Protein AF-A0A951CVG8-F1 (afdb_monomer_lite)

Structure (mmCIF, N/CA/C/O backbone):
data_AF-A0A951CVG8-F1
#
_entry.id   AF-A0A951CVG8-F1
#
loop_
_atom_site.group_PDB
_atom_site.id
_atom_site.type_symbol
_atom_site.label_atom_id
_atom_site.label_alt_id
_atom_site.label_comp_id
_atom_site.label_asym_id
_atom_site.label_entity_id
_atom_site.label_seq_id
_atom_site.pdbx_PDB_ins_code
_atom_site.Cartn_x
_atom_site.Cartn_y
_atom_site.Cartn_z
_atom_site.occupancy
_atom_site.B_iso_or_equiv
_atom_site.auth_seq_id
_atom_site.auth_comp_id
_atom_site.auth_asym_id
_atom_site.auth_atom_id
_atom_site.pdbx_PDB_model_num
ATOM 1 N N . MET A 1 1 ? -10.895 -10.998 17.342 1.00 84.56 1 MET A N 1
ATOM 2 C CA . MET A 1 1 ? -10.657 -9.851 16.439 1.00 84.56 1 MET A CA 1
ATOM 3 C C . MET A 1 1 ? -9.473 -9.083 16.993 1.00 84.56 1 MET A C 1
ATOM 5 O O . MET A 1 1 ? -9.394 -8.955 18.209 1.00 84.56 1 MET A O 1
ATOM 9 N N . ASN A 1 2 ? -8.534 -8.667 16.149 1.00 94.06 2 ASN A N 1
ATOM 10 C CA . ASN A 1 2 ? -7.343 -7.941 16.586 1.00 94.06 2 ASN A CA 1
ATOM 11 C C . ASN A 1 2 ? -7.594 -6.436 16.470 1.00 94.06 2 ASN A C 1
ATOM 13 O O . ASN A 1 2 ? -8.405 -6.006 15.649 1.00 94.06 2 ASN A O 1
ATOM 17 N N . HIS A 1 3 ? -6.889 -5.643 17.270 1.00 95.75 3 HIS A N 1
ATOM 18 C CA . HIS A 1 3 ? -6.948 -4.191 17.190 1.00 95.75 3 HIS A CA 1
ATOM 19 C C . HIS A 1 3 ? -5.560 -3.568 17.368 1.00 95.75 3 HIS A C 1
ATOM 21 O O . HIS A 1 3 ? -4.648 -4.177 17.926 1.00 95.75 3 HIS A O 1
ATOM 27 N N . TRP A 1 4 ? -5.417 -2.350 16.866 1.00 95.62 4 TRP A N 1
ATOM 28 C CA . TRP A 1 4 ? -4.279 -1.460 17.038 1.00 95.62 4 TRP A CA 1
ATOM 29 C C . TRP A 1 4 ? -4.853 -0.116 17.488 1.00 95.62 4 TRP A C 1
ATOM 31 O O . TRP A 1 4 ? -5.767 0.411 16.855 1.00 95.62 4 TRP A O 1
ATOM 41 N N . SER A 1 5 ? -4.405 0.370 18.643 1.00 95.69 5 SER A N 1
ATOM 42 C CA . SER A 1 5 ? -4.973 1.554 19.300 1.00 95.69 5 SER A CA 1
ATOM 43 C C . SER A 1 5 ? -3.955 2.181 20.268 1.00 95.69 5 SER A C 1
ATOM 45 O O . SER A 1 5 ? -4.216 2.236 21.472 1.00 95.69 5 SER A O 1
ATOM 47 N N . PRO A 1 6 ? -2.757 2.579 19.797 1.00 93.88 6 PRO A N 1
ATOM 48 C CA . PRO A 1 6 ? -1.768 3.211 20.664 1.00 93.88 6 PRO A CA 1
ATOM 49 C C . PRO A 1 6 ? -2.293 4.565 21.181 1.00 93.88 6 PRO A C 1
ATOM 51 O O . PRO A 1 6 ? -2.994 5.252 20.435 1.00 93.88 6 PRO A O 1
ATOM 54 N N . PRO A 1 7 ? -1.952 4.987 22.418 1.00 91.19 7 PRO A N 1
ATOM 55 C CA . PRO A 1 7 ? -2.589 6.134 23.082 1.00 91.19 7 PRO A CA 1
ATOM 56 C C . PRO A 1 7 ? -2.516 7.475 22.339 1.00 91.19 7 PRO A C 1
ATOM 58 O O . PRO A 1 7 ? -3.305 8.370 22.615 1.00 91.19 7 PRO A O 1
ATOM 61 N N . GLN A 1 8 ? -1.552 7.634 21.431 1.00 91.44 8 GLN A N 1
ATOM 62 C CA . GLN A 1 8 ? -1.320 8.857 20.659 1.00 91.44 8 GLN A CA 1
ATOM 63 C C . GLN A 1 8 ? -2.113 8.916 19.343 1.00 91.44 8 GLN A C 1
ATOM 65 O O . GLN A 1 8 ? -2.077 9.943 18.666 1.00 91.44 8 GLN A O 1
ATOM 70 N N . SER A 1 9 ? -2.779 7.826 18.943 1.00 91.56 9 SER A N 1
ATOM 71 C CA . SER A 1 9 ? -3.466 7.754 17.653 1.00 91.56 9 SER A CA 1
ATOM 72 C C . SER A 1 9 ? -4.928 8.217 17.749 1.00 91.56 9 SER A C 1
ATOM 74 O O . SER A 1 9 ? -5.650 7.738 18.624 1.00 91.56 9 SER A O 1
ATOM 76 N N . PRO A 1 10 ? -5.405 9.083 16.832 1.00 91.75 10 PRO A N 1
ATOM 77 C CA . PRO A 1 10 ? -6.800 9.523 16.771 1.00 91.75 10 PRO A CA 1
ATOM 78 C C . PRO A 1 10 ? -7.760 8.424 16.296 1.00 91.75 10 PRO A C 1
ATOM 80 O O . PRO A 1 10 ? -8.968 8.553 16.491 1.00 91.75 10 PRO A O 1
ATOM 83 N N . LEU A 1 11 ? -7.247 7.356 15.671 1.00 93.31 11 LEU A N 1
ATOM 84 C CA . LEU A 1 11 ? -8.049 6.276 15.102 1.00 93.31 11 LEU A CA 1
ATOM 85 C C . LEU A 1 11 ? -7.680 4.921 15.706 1.00 93.31 11 LEU A C 1
ATOM 87 O O . LEU A 1 11 ? -6.521 4.503 15.712 1.00 93.31 11 LEU A O 1
ATOM 91 N N . ARG A 1 12 ? -8.706 4.176 16.116 1.00 95.56 12 ARG A N 1
ATOM 92 C CA . ARG A 1 12 ? -8.604 2.747 16.411 1.00 95.56 12 ARG A CA 1
ATOM 93 C C . ARG A 1 12 ? -8.679 1.967 15.104 1.00 95.56 12 ARG A C 1
ATOM 95 O O . ARG A 1 12 ? -9.568 2.201 14.292 1.00 95.56 12 ARG A O 1
ATOM 102 N N . ILE A 1 13 ? -7.799 0.993 14.907 1.00 96.88 13 ILE A N 1
ATOM 103 C CA . ILE A 1 13 ? -7.837 0.109 13.737 1.00 96.88 13 ILE A CA 1
ATOM 104 C C . ILE A 1 13 ? -8.179 -1.302 14.202 1.00 96.88 13 ILE A C 1
ATOM 106 O O . ILE A 1 13 ? -7.507 -1.851 15.072 1.00 96.88 13 ILE A O 1
ATOM 110 N N . GLU A 1 14 ? -9.208 -1.910 13.619 1.00 97.31 14 GLU A N 1
ATOM 111 C CA . GLU A 1 14 ? -9.605 -3.296 13.884 1.00 97.31 14 GLU A CA 1
ATOM 112 C C . GLU A 1 14 ? -9.402 -4.154 12.636 1.00 97.31 14 GLU A C 1
ATOM 114 O O . GLU A 1 14 ? -9.650 -3.702 11.519 1.00 97.31 14 GLU A O 1
ATOM 119 N N . TYR A 1 15 ? -8.960 -5.399 12.814 1.00 96.38 15 TYR A N 1
ATOM 120 C CA . TYR A 1 15 ? -8.736 -6.332 11.709 1.00 96.38 15 TYR A CA 1
ATOM 121 C C . TYR A 1 15 ? -8.919 -7.792 12.139 1.00 96.38 15 TYR A C 1
ATOM 123 O O . TYR A 1 15 ? -8.775 -8.173 13.309 1.00 96.38 15 TYR A O 1
ATOM 131 N N . THR A 1 16 ? -9.254 -8.644 11.176 1.00 93.44 16 THR A N 1
ATOM 132 C CA . THR A 1 16 ? -9.434 -10.082 11.395 1.00 93.44 16 THR A CA 1
ATOM 133 C C . THR A 1 16 ? -8.090 -10.819 11.478 1.00 93.44 16 THR A C 1
ATOM 135 O O . THR A 1 16 ? -7.039 -10.301 11.105 1.00 93.44 16 THR A O 1
ATOM 138 N N . GLY A 1 17 ? -8.085 -12.051 12.000 1.00 88.75 17 GLY A N 1
ATOM 139 C CA . GLY A 1 17 ? -6.847 -12.841 12.122 1.00 88.75 17 GLY A CA 1
ATOM 140 C C . GLY A 1 17 ? -6.257 -13.264 10.770 1.00 88.75 17 GLY A C 1
ATOM 141 O O . GLY A 1 17 ? -5.053 -13.477 10.644 1.00 88.75 17 GLY A O 1
ATOM 142 N N . ASP A 1 18 ? -7.103 -13.361 9.749 1.00 91.75 18 ASP A N 1
ATOM 143 C CA . ASP A 1 18 ? -6.760 -13.704 8.375 1.00 91.75 18 ASP A CA 1
ATOM 144 C C . ASP A 1 18 ? -6.437 -12.491 7.487 1.00 91.75 18 ASP A C 1
ATOM 146 O O . ASP A 1 18 ? -5.887 -12.705 6.410 1.00 91.75 18 ASP A O 1
ATOM 150 N N . PHE A 1 19 ? -6.661 -11.254 7.958 1.00 93.62 19 PHE A N 1
ATOM 151 C CA . PHE A 1 19 ? -6.297 -9.995 7.283 1.00 93.62 19 PHE A CA 1
ATOM 152 C C . PHE A 1 19 ? -4.875 -9.998 6.705 1.00 93.62 19 PHE A C 1
ATOM 154 O O . PHE A 1 19 ? -4.625 -9.474 5.623 1.00 93.62 19 PHE A O 1
ATOM 161 N N . TRP A 1 20 ? -3.923 -10.624 7.403 1.00 94.44 20 TRP A N 1
ATOM 162 C CA . TRP A 1 20 ? -2.534 -10.676 6.952 1.00 94.44 20 TRP A CA 1
ATOM 163 C C . TRP A 1 20 ? -2.316 -11.554 5.712 1.00 94.44 20 TRP A C 1
ATOM 165 O O . TRP A 1 20 ? -1.331 -11.353 5.007 1.00 94.44 20 TRP A O 1
ATOM 175 N N . LYS A 1 21 ? -3.204 -12.517 5.418 1.00 91.94 21 LYS A N 1
ATOM 176 C CA . LYS A 1 21 ? -3.020 -13.512 4.341 1.00 91.94 21 LYS A CA 1
ATOM 177 C C . LYS A 1 21 ? -3.020 -12.902 2.936 1.00 91.94 21 LYS A C 1
ATOM 179 O O . LYS A 1 21 ? -2.419 -13.495 2.041 1.00 91.94 21 LYS A O 1
ATOM 184 N N . GLN A 1 22 ? -3.650 -11.740 2.747 1.00 91.50 22 GLN A N 1
ATOM 185 C CA . GLN A 1 22 ? -3.680 -11.046 1.454 1.00 91.50 22 GLN A CA 1
ATOM 186 C C . GLN A 1 22 ? -2.323 -10.421 1.072 1.00 91.50 22 GLN A C 1
ATOM 188 O O . GLN A 1 22 ? -2.052 -10.207 -0.107 1.00 91.50 22 GLN A O 1
ATOM 193 N N . PHE A 1 23 ? -1.423 -10.191 2.037 1.00 92.44 23 PHE A N 1
ATOM 194 C CA . PHE A 1 23 ? -0.126 -9.545 1.804 1.00 92.44 23 PHE A CA 1
ATOM 195 C C . PHE A 1 23 ? 0.969 -10.543 1.408 1.00 92.44 23 PHE A C 1
ATOM 197 O O . PHE A 1 23 ? 1.954 -10.757 2.122 1.00 92.44 23 PHE A O 1
ATOM 204 N N . GLN A 1 24 ? 0.805 -11.165 0.242 1.00 87.81 24 GLN A N 1
ATOM 205 C CA . GLN A 1 24 ? 1.848 -12.000 -0.351 1.00 87.81 24 GLN A CA 1
ATOM 206 C C . GLN A 1 24 ? 2.945 -11.122 -0.968 1.00 87.81 24 GLN A C 1
ATOM 208 O O . GLN A 1 24 ? 2.664 -10.184 -1.710 1.00 87.81 24 GLN A O 1
ATOM 213 N N . ARG A 1 25 ? 4.211 -11.420 -0.655 1.00 84.19 25 ARG A N 1
ATOM 214 C CA . ARG A 1 25 ? 5.362 -10.704 -1.223 1.00 84.19 25 ARG A CA 1
ATOM 215 C C . ARG A 1 25 ? 5.853 -11.386 -2.488 1.00 84.19 25 ARG A C 1
ATOM 217 O O . ARG A 1 25 ? 6.232 -12.556 -2.436 1.00 84.19 25 ARG A O 1
ATOM 224 N N . ASP A 1 26 ? 5.952 -10.616 -3.562 1.00 83.44 26 ASP A N 1
ATOM 225 C CA . ASP A 1 26 ? 6.776 -10.960 -4.714 1.00 83.44 26 ASP A CA 1
ATOM 226 C C . ASP A 1 26 ? 8.260 -10.722 -4.354 1.00 83.44 26 ASP A C 1
ATOM 228 O O . ASP A 1 26 ? 8.634 -9.584 -4.067 1.00 83.44 26 ASP A O 1
ATOM 232 N N . PRO A 1 27 ? 9.125 -11.756 -4.321 1.00 78.56 27 PRO A N 1
ATOM 233 C CA . PRO A 1 27 ? 10.545 -11.582 -4.025 1.00 78.56 27 PRO A CA 1
ATOM 234 C C . PRO A 1 27 ? 11.322 -10.842 -5.127 1.00 78.56 27 PRO A C 1
ATOM 236 O O . PRO A 1 27 ? 12.463 -10.460 -4.876 1.00 78.56 27 PRO A O 1
ATOM 239 N N . ALA A 1 28 ? 10.746 -10.649 -6.320 1.00 79.75 28 ALA A N 1
ATOM 240 C CA . ALA A 1 28 ? 11.355 -9.875 -7.401 1.00 79.75 28 ALA A CA 1
ATOM 241 C C . ALA A 1 28 ? 11.140 -8.355 -7.259 1.00 79.75 28 ALA A C 1
ATOM 243 O O . ALA A 1 28 ? 11.823 -7.585 -7.934 1.00 79.75 28 ALA A O 1
ATOM 244 N N . ARG A 1 29 ? 10.218 -7.911 -6.390 1.00 79.25 29 ARG A N 1
ATOM 245 C CA . ARG A 1 29 ? 9.897 -6.492 -6.170 1.00 79.25 29 ARG A CA 1
ATOM 246 C C . ARG A 1 29 ? 10.514 -5.984 -4.864 1.00 79.25 29 ARG A C 1
ATOM 248 O O . ARG A 1 29 ? 10.444 -6.647 -3.829 1.00 79.25 29 ARG A O 1
ATOM 255 N N . ILE A 1 30 ? 11.117 -4.794 -4.905 1.00 84.75 30 ILE A N 1
ATOM 256 C CA . ILE A 1 30 ? 11.720 -4.149 -3.721 1.00 84.75 30 ILE A CA 1
ATOM 257 C C . ILE A 1 30 ? 10.618 -3.680 -2.762 1.00 84.75 30 ILE A C 1
ATOM 259 O O . ILE A 1 30 ? 10.639 -4.014 -1.569 1.00 84.75 30 ILE A O 1
ATOM 263 N N . GLU A 1 31 ? 9.646 -2.962 -3.326 1.00 90.62 31 GLU A N 1
ATOM 264 C CA . GLU A 1 31 ? 8.408 -2.522 -2.693 1.00 90.62 31 GLU A CA 1
ATOM 265 C C . GLU A 1 31 ? 7.206 -2.860 -3.597 1.00 90.62 31 GLU A C 1
ATOM 267 O O . GLU A 1 31 ? 7.332 -3.018 -4.812 1.00 90.62 31 GLU A O 1
ATOM 272 N N . THR A 1 32 ? 6.020 -3.023 -3.018 1.00 92.12 32 THR A N 1
ATOM 273 C CA . THR A 1 32 ? 4.745 -3.139 -3.743 1.00 92.12 32 THR A CA 1
ATOM 274 C C . THR A 1 32 ? 3.649 -2.476 -2.929 1.00 92.12 32 THR A C 1
ATOM 276 O O . THR A 1 32 ? 3.564 -2.723 -1.729 1.00 92.12 32 THR A O 1
ATOM 279 N N . PHE A 1 33 ? 2.791 -1.680 -3.563 1.00 94.94 33 PHE A N 1
ATOM 280 C CA . PHE A 1 33 ? 1.668 -1.026 -2.894 1.00 94.94 33 PHE A CA 1
ATOM 281 C C . PHE A 1 33 ? 0.316 -1.449 -3.473 1.00 94.94 33 PHE A C 1
ATOM 283 O O . PHE A 1 33 ? 0.235 -1.983 -4.581 1.00 94.94 33 PHE A O 1
ATOM 290 N N . GLY A 1 34 ? -0.749 -1.209 -2.713 1.00 94.31 34 GLY A N 1
ATOM 291 C CA . GLY A 1 34 ? -2.126 -1.473 -3.124 1.00 94.31 34 GLY A CA 1
ATOM 292 C C . GLY A 1 34 ? -3.136 -0.893 -2.139 1.00 94.31 34 GLY A C 1
ATOM 293 O O . GLY A 1 34 ? -2.759 -0.349 -1.104 1.00 94.31 34 GLY A O 1
ATOM 294 N N . LEU A 1 35 ? -4.424 -0.987 -2.463 1.00 95.38 35 LEU A N 1
ATOM 295 C CA . LEU A 1 35 ? -5.495 -0.419 -1.641 1.00 95.38 35 LEU A CA 1
ATOM 296 C C . LEU A 1 35 ? -5.866 -1.333 -0.465 1.00 95.38 35 LEU A C 1
ATOM 298 O O . LEU A 1 35 ? -5.901 -2.558 -0.598 1.00 95.38 35 LEU A O 1
ATOM 302 N N . LEU A 1 36 ? -6.183 -0.716 0.672 1.00 96.25 36 LEU A N 1
ATOM 303 C CA . LEU A 1 36 ? -6.850 -1.343 1.810 1.00 96.25 36 LEU A CA 1
ATOM 304 C C . LEU A 1 36 ? -8.352 -1.087 1.724 1.00 96.25 36 LEU A C 1
ATOM 306 O O . LEU A 1 36 ? -8.780 0.037 1.457 1.00 96.25 36 LEU A O 1
ATOM 310 N N . TYR A 1 37 ? -9.133 -2.117 2.027 1.00 95.69 37 TYR A N 1
ATOM 311 C CA . TYR A 1 37 ? -10.589 -2.080 2.001 1.00 95.69 37 TYR A CA 1
ATOM 312 C C . TYR A 1 37 ? -11.141 -2.228 3.420 1.00 95.69 37 TYR A C 1
ATOM 314 O O . TYR A 1 37 ? -10.517 -2.848 4.291 1.00 95.69 37 TYR A O 1
ATOM 322 N N . GLY A 1 38 ? -12.284 -1.600 3.674 1.00 95.62 38 GLY A N 1
ATOM 323 C CA . GLY A 1 38 ? -12.898 -1.626 4.991 1.00 95.62 38 GLY A CA 1
ATOM 324 C C . GLY A 1 38 ? -14.076 -0.676 5.134 1.00 95.62 38 GLY A C 1
ATOM 325 O O . GLY A 1 38 ? -14.724 -0.298 4.155 1.00 95.62 38 GLY A O 1
ATOM 326 N N . ARG A 1 39 ? -14.352 -0.311 6.387 1.00 95.19 39 ARG A N 1
ATOM 327 C CA . ARG A 1 39 ? -15.383 0.654 6.793 1.00 95.19 39 ARG A CA 1
ATOM 328 C C . ARG A 1 39 ? -14.836 1.534 7.919 1.00 95.19 39 ARG A C 1
ATOM 330 O O . ARG A 1 39 ? -14.099 1.035 8.770 1.00 95.19 39 ARG A O 1
ATOM 337 N N . ALA A 1 40 ? -15.198 2.813 7.932 1.00 93.62 40 ALA A N 1
ATOM 338 C CA . ALA A 1 40 ? -14.863 3.746 9.007 1.00 93.62 40 ALA A CA 1
ATOM 339 C C . ALA A 1 40 ? -16.140 4.175 9.741 1.00 93.62 40 ALA A C 1
ATOM 341 O O . ALA A 1 40 ? -17.126 4.541 9.108 1.00 93.62 40 ALA A O 1
ATOM 342 N N . GLU A 1 41 ? -16.121 4.101 11.068 1.00 94.06 41 GLU A N 1
ATOM 343 C CA . GLU A 1 41 ? -17.258 4.387 11.944 1.00 94.06 41 GLU A CA 1
ATOM 344 C C . GLU A 1 41 ? -16.719 4.857 13.303 1.00 94.06 41 GLU A C 1
ATOM 346 O O . GLU A 1 41 ? -15.895 4.163 13.891 1.00 94.06 41 GLU A O 1
ATOM 351 N N . ASN A 1 42 ? -17.170 6.008 13.819 1.00 90.06 42 ASN A N 1
ATOM 352 C CA . ASN A 1 42 ? -16.896 6.469 15.193 1.00 90.06 42 ASN A CA 1
ATOM 353 C C . ASN A 1 42 ? -15.418 6.307 15.626 1.00 90.06 42 ASN A C 1
ATOM 355 O O . ASN A 1 42 ? -15.092 5.559 16.551 1.00 90.06 42 ASN A O 1
ATOM 359 N N . ASN A 1 43 ? -14.513 6.969 14.897 1.00 93.00 43 ASN A N 1
ATOM 360 C CA . ASN A 1 43 ? -13.050 6.934 15.078 1.00 93.00 43 ASN A CA 1
ATOM 361 C C . ASN A 1 43 ? -12.416 5.529 14.989 1.00 93.00 43 ASN A C 1
ATOM 363 O O . ASN A 1 43 ? -11.265 5.331 15.377 1.00 93.00 43 ASN A O 1
ATOM 367 N N . THR A 1 44 ? -13.148 4.548 14.458 1.00 95.56 44 THR A N 1
ATOM 368 C CA . THR A 1 44 ? -12.699 3.168 14.280 1.00 95.56 44 THR A CA 1
ATOM 369 C C . THR A 1 44 ? -12.684 2.802 12.799 1.00 95.56 44 THR A C 1
ATOM 371 O O . THR A 1 44 ? -13.701 2.891 12.114 1.00 95.56 44 THR A O 1
ATOM 374 N N . VAL A 1 45 ? -11.538 2.348 12.293 1.00 95.44 45 VAL A N 1
ATOM 375 C CA . VAL A 1 45 ? -11.396 1.799 10.940 1.00 95.44 45 VAL A CA 1
ATOM 376 C C . VAL A 1 45 ? -11.341 0.279 11.027 1.00 95.44 45 VAL A C 1
ATOM 378 O O . VAL A 1 45 ? -10.382 -0.297 11.542 1.00 95.44 45 VAL A O 1
ATOM 381 N N . ARG A 1 46 ? -12.373 -0.385 10.506 1.00 96.38 46 ARG A N 1
ATOM 382 C CA . ARG A 1 46 ? -12.441 -1.844 10.390 1.00 96.38 46 ARG A CA 1
ATOM 383 C C . ARG A 1 46 ? -11.890 -2.255 9.033 1.00 96.38 46 ARG A C 1
ATOM 385 O O . ARG A 1 46 ? -12.570 -2.103 8.019 1.00 96.38 46 ARG A O 1
ATOM 392 N N . LEU A 1 47 ? -10.654 -2.746 9.022 1.00 96.44 47 LEU A N 1
ATOM 393 C CA . LEU A 1 47 ? -9.994 -3.279 7.834 1.00 96.44 47 LEU A CA 1
ATOM 394 C C . LEU A 1 47 ? -10.422 -4.725 7.590 1.00 96.44 47 LEU A C 1
ATOM 396 O O . LEU A 1 47 ? -10.515 -5.528 8.524 1.00 96.44 47 LEU A O 1
ATOM 400 N N . ALA A 1 48 ? -10.623 -5.072 6.325 1.00 94.56 48 ALA A N 1
ATOM 401 C CA . ALA A 1 48 ? -11.013 -6.412 5.915 1.00 94.56 48 ALA A CA 1
ATOM 402 C C . ALA A 1 48 ? -10.299 -6.835 4.619 1.00 94.56 48 ALA A C 1
ATOM 404 O O . ALA A 1 48 ? -9.490 -6.102 4.043 1.00 94.56 48 ALA A O 1
ATOM 405 N N . ASN A 1 49 ? -10.524 -8.084 4.210 1.00 91.88 49 ASN A N 1
ATOM 406 C CA . ASN A 1 49 ? -9.975 -8.612 2.965 1.00 91.88 49 ASN A CA 1
ATOM 407 C C . ASN A 1 49 ? -10.778 -8.085 1.773 1.00 91.88 49 ASN A C 1
ATOM 409 O O . ASN A 1 49 ? -12.008 -8.034 1.844 1.00 91.88 49 ASN A O 1
ATOM 413 N N . LYS A 1 50 ? -10.093 -7.807 0.655 1.00 85.69 50 LYS A N 1
ATOM 414 C CA . LYS A 1 50 ? -10.697 -7.335 -0.610 1.00 85.69 50 LYS A CA 1
ATOM 415 C C . LYS A 1 50 ? -11.892 -8.179 -1.095 1.00 85.69 50 LYS A C 1
ATOM 417 O O . LYS A 1 50 ? -12.778 -7.659 -1.758 1.00 85.69 50 LYS A O 1
ATOM 422 N N . GLU A 1 51 ? -11.917 -9.471 -0.776 1.00 83.81 51 GLU A N 1
ATOM 423 C CA . GLU A 1 51 ? -12.952 -10.427 -1.208 1.00 83.81 51 GLU A CA 1
ATOM 424 C C . GLU A 1 51 ? -14.267 -10.340 -0.400 1.00 83.81 51 GLU A C 1
ATOM 426 O O . GLU A 1 51 ? -15.266 -10.947 -0.774 1.00 83.81 51 GLU A O 1
ATOM 431 N N . SER A 1 52 ? -14.295 -9.606 0.717 1.00 78.00 52 SER A N 1
ATOM 432 C CA . SER A 1 52 ? -15.387 -9.661 1.700 1.00 78.00 52 SER A CA 1
ATOM 433 C C . SER A 1 52 ? -16.474 -8.590 1.472 1.00 78.00 52 SER A C 1
ATOM 435 O O . SER A 1 52 ? -16.694 -7.726 2.324 1.00 78.00 52 SER A O 1
ATOM 437 N N . GLY A 1 53 ? -17.188 -8.681 0.346 1.00 78.75 53 GLY A N 1
ATOM 438 C CA . GLY A 1 53 ? -18.437 -7.944 0.076 1.00 78.75 53 GLY A CA 1
ATOM 439 C C . GLY A 1 53 ? -18.308 -6.417 -0.042 1.00 78.75 53 GLY A C 1
ATOM 440 O O . GLY A 1 53 ? -17.271 -5.904 -0.453 1.00 78.75 53 GLY A O 1
ATOM 441 N N . GLU A 1 54 ? -19.380 -5.692 0.304 1.00 74.19 54 GLU A N 1
ATOM 442 C CA . GLU A 1 54 ? -19.451 -4.222 0.259 1.00 74.19 54 GLU A CA 1
ATOM 443 C C . GLU A 1 54 ? -18.413 -3.565 1.184 1.00 74.19 54 GLU A C 1
ATOM 445 O O . GLU A 1 54 ? -18.634 -3.363 2.387 1.00 74.19 54 GLU A O 1
ATOM 450 N N . GLN A 1 55 ? -17.267 -3.216 0.610 1.00 87.31 55 GLN A N 1
ATOM 451 C CA . GLN A 1 55 ? -16.211 -2.452 1.254 1.00 87.31 55 GLN A CA 1
ATOM 452 C C . GLN A 1 55 ? -15.736 -1.344 0.331 1.00 87.31 55 GLN A C 1
ATOM 454 O O . GLN A 1 55 ? -15.586 -1.538 -0.875 1.00 87.31 55 GLN A O 1
ATOM 459 N N . HIS A 1 56 ? -15.415 -0.204 0.928 1.00 92.62 56 HIS A N 1
ATOM 460 C CA . HIS A 1 56 ? -14.831 0.917 0.211 1.00 92.62 56 HIS A CA 1
ATOM 461 C C . HIS A 1 56 ? -13.311 0.927 0.414 1.00 92.62 56 HIS A C 1
ATOM 463 O O . HIS A 1 56 ? -12.827 0.456 1.453 1.00 92.62 56 HIS A O 1
ATOM 469 N N . PRO A 1 57 ? -12.535 1.442 -0.557 1.00 94.69 57 PRO A N 1
ATOM 470 C CA . PRO A 1 57 ? -11.126 1.723 -0.336 1.00 94.69 57 PRO A CA 1
ATOM 471 C C . PRO A 1 57 ? -11.008 2.781 0.769 1.00 94.69 57 PRO A C 1
ATOM 473 O O . PRO A 1 57 ? -11.513 3.890 0.631 1.00 94.69 57 PRO A O 1
ATOM 476 N N . ILE A 1 58 ? -10.369 2.418 1.880 1.00 95.44 58 ILE A N 1
ATOM 477 C CA . ILE A 1 58 ? -10.217 3.269 3.076 1.00 95.44 58 ILE A CA 1
ATOM 478 C C . ILE A 1 58 ? -8.747 3.609 3.363 1.00 95.44 58 ILE A C 1
ATOM 480 O O . ILE A 1 58 ? -8.425 4.438 4.217 1.00 95.44 58 ILE A O 1
ATOM 484 N N . GLY A 1 59 ? -7.831 2.955 2.649 1.00 95.81 59 GLY A N 1
ATOM 485 C CA . GLY A 1 59 ? -6.410 3.076 2.900 1.00 95.81 59 GLY A CA 1
ATOM 486 C C . GLY A 1 59 ? -5.519 2.582 1.769 1.00 95.81 59 GLY A C 1
ATOM 487 O O . GLY A 1 59 ? -5.985 2.102 0.736 1.00 95.81 59 GLY A O 1
ATOM 488 N N . ILE A 1 60 ? -4.216 2.641 2.017 1.00 97.00 60 ILE A N 1
ATOM 489 C CA . ILE A 1 60 ? -3.158 2.106 1.156 1.00 97.00 60 ILE A CA 1
ATOM 490 C C . ILE A 1 60 ? -2.225 1.219 1.990 1.00 97.00 60 ILE A C 1
ATOM 492 O O . ILE A 1 60 ? -2.042 1.440 3.186 1.00 97.00 60 ILE A O 1
ATOM 496 N N . TYR A 1 61 ? -1.616 0.206 1.389 1.00 97.44 61 TYR A N 1
ATOM 497 C CA . TYR A 1 61 ? -0.547 -0.567 2.014 1.00 97.44 61 TYR A CA 1
ATOM 498 C C . TYR A 1 61 ? 0.733 -0.505 1.186 1.00 97.44 61 TYR A C 1
ATOM 500 O O . TYR A 1 61 ? 0.680 -0.371 -0.032 1.00 97.44 61 TYR A O 1
ATOM 508 N N . PHE A 1 62 ? 1.874 -0.676 1.852 1.00 96.62 62 PHE A N 1
ATOM 509 C CA . PHE A 1 62 ? 3.209 -0.755 1.265 1.00 96.62 62 PHE A CA 1
ATOM 510 C C . PHE A 1 62 ? 3.920 -2.005 1.803 1.00 96.62 62 PHE A C 1
ATOM 512 O O . PHE A 1 62 ? 4.138 -2.141 3.008 1.00 96.62 62 PHE A O 1
ATOM 519 N N . LEU A 1 63 ? 4.270 -2.941 0.922 1.00 95.88 63 LEU A N 1
ATOM 520 C CA . LEU A 1 63 ? 4.991 -4.176 1.233 1.00 95.88 63 LEU A CA 1
ATOM 521 C C . LEU A 1 63 ? 6.457 -4.017 0.851 1.00 95.88 63 LEU A C 1
ATOM 523 O O . LEU A 1 63 ? 6.775 -3.981 -0.333 1.00 95.88 63 LEU A O 1
ATOM 527 N N . ARG A 1 64 ? 7.351 -4.006 1.836 1.00 93.62 64 ARG A N 1
ATOM 528 C CA . ARG A 1 64 ? 8.803 -3.994 1.641 1.00 93.62 64 ARG A CA 1
ATOM 529 C C . ARG A 1 64 ? 9.414 -5.350 1.965 1.00 93.62 64 ARG A C 1
ATOM 531 O O . ARG A 1 64 ? 9.014 -6.047 2.906 1.00 93.62 64 ARG A O 1
ATOM 538 N N . SER A 1 65 ? 10.434 -5.720 1.198 1.00 86.44 65 SER A N 1
ATOM 539 C CA . SER A 1 65 ? 11.224 -6.928 1.458 1.00 86.44 65 SER A CA 1
ATOM 540 C C . SER A 1 65 ? 12.048 -6.825 2.755 1.00 86.44 65 SER A C 1
ATOM 542 O O . SER A 1 65 ? 12.167 -7.816 3.484 1.00 86.44 65 SER A O 1
ATOM 544 N N . ARG A 1 66 ? 12.594 -5.634 3.047 1.00 84.88 66 ARG A N 1
ATOM 545 C CA . ARG A 1 66 ? 13.470 -5.286 4.184 1.00 84.88 66 ARG A CA 1
ATOM 546 C C . ARG A 1 66 ? 13.327 -3.794 4.535 1.00 84.88 66 ARG A C 1
ATOM 548 O O . ARG A 1 66 ? 12.716 -3.045 3.780 1.00 84.88 66 ARG A O 1
ATOM 555 N N . GLY A 1 67 ? 13.956 -3.368 5.632 1.00 88.12 67 GLY A N 1
ATOM 556 C CA . GLY A 1 67 ? 14.015 -1.967 6.071 1.00 88.12 67 GLY A CA 1
ATOM 557 C C . GLY A 1 67 ? 13.119 -1.670 7.273 1.00 88.12 67 GLY A C 1
ATOM 558 O O . GLY A 1 67 ? 12.566 -2.582 7.891 1.00 88.12 67 GLY A O 1
ATOM 559 N N . GLU A 1 68 ? 12.976 -0.393 7.606 1.00 91.44 68 GLU A N 1
ATOM 560 C CA . GLU A 1 68 ? 12.173 0.067 8.741 1.00 91.44 68 GLU A CA 1
ATOM 561 C C . GLU A 1 68 ? 10.702 0.338 8.370 1.00 91.44 68 GLU A C 1
ATOM 563 O O . GLU A 1 68 ? 10.326 0.421 7.196 1.00 91.44 68 GLU A O 1
ATOM 568 N N . VAL A 1 69 ? 9.860 0.469 9.398 1.00 95.00 69 VAL A N 1
ATOM 569 C CA . VAL A 1 69 ? 8.421 0.744 9.287 1.00 95.00 69 VAL A CA 1
ATOM 570 C C . VAL A 1 69 ? 8.185 2.258 9.370 1.00 95.00 69 VAL A C 1
ATOM 572 O O . VAL A 1 69 ? 7.882 2.809 10.428 1.00 95.00 69 VAL A O 1
ATOM 575 N N . PHE A 1 70 ? 8.350 2.933 8.234 1.00 94.12 70 PHE A N 1
ATOM 576 C CA . PHE A 1 70 ? 8.148 4.379 8.059 1.00 94.12 70 PHE A CA 1
ATOM 577 C C . PHE A 1 70 ? 7.624 4.685 6.650 1.00 94.12 70 PHE A C 1
ATOM 579 O O . PHE A 1 70 ? 7.887 3.923 5.712 1.00 94.12 70 PHE A O 1
ATOM 586 N N . LEU A 1 71 ? 6.921 5.802 6.475 1.00 93.25 71 LEU A N 1
ATOM 587 C CA . LEU A 1 71 ? 6.559 6.296 5.144 1.00 93.25 71 LEU A CA 1
ATOM 588 C C . LEU A 1 71 ? 7.732 7.106 4.569 1.00 93.25 71 LEU A C 1
ATOM 590 O O . LEU A 1 71 ? 8.239 8.010 5.222 1.00 93.25 71 LEU A O 1
ATOM 594 N N . THR A 1 72 ? 8.183 6.771 3.360 1.00 92.56 72 THR A N 1
ATOM 595 C CA . THR A 1 72 ? 9.081 7.634 2.570 1.00 92.56 72 THR A CA 1
ATOM 596 C C . THR A 1 72 ? 8.282 8.805 1.996 1.00 92.56 72 THR A C 1
ATOM 598 O O . THR A 1 72 ? 7.063 8.708 1.882 1.00 92.56 72 THR A O 1
ATOM 601 N N . GLU A 1 73 ? 8.945 9.876 1.558 1.00 88.62 73 GLU A N 1
ATOM 602 C CA . GLU A 1 73 ? 8.285 11.025 0.907 1.00 88.62 73 GLU A CA 1
ATOM 603 C C . GLU A 1 73 ? 7.392 10.596 -0.271 1.00 88.62 73 GLU A C 1
ATOM 605 O O . GLU A 1 73 ? 6.243 11.015 -0.368 1.00 88.62 73 GLU A O 1
ATOM 610 N N . SER A 1 74 ? 7.856 9.667 -1.117 1.00 89.50 74 SER A N 1
ATOM 611 C CA . SER A 1 74 ? 7.038 9.103 -2.202 1.00 89.50 74 SER A CA 1
ATOM 612 C C . SER A 1 74 ? 5.777 8.391 -1.695 1.00 89.50 74 SER A C 1
ATOM 614 O O . SER A 1 74 ? 4.720 8.493 -2.316 1.00 89.50 74 SER A O 1
ATOM 616 N N . ASN A 1 75 ? 5.862 7.699 -0.557 1.00 94.69 75 ASN A N 1
ATOM 617 C CA . ASN A 1 75 ? 4.736 6.977 0.031 1.00 94.69 75 ASN A CA 1
ATOM 618 C C . ASN A 1 75 ? 3.769 7.936 0.748 1.00 94.69 75 ASN A C 1
ATOM 620 O O . ASN A 1 75 ? 2.572 7.662 0.765 1.00 94.69 75 ASN A O 1
ATOM 624 N N . ILE A 1 76 ? 4.260 9.062 1.284 1.00 94.06 76 ILE A N 1
ATOM 625 C CA . ILE A 1 76 ? 3.437 10.169 1.803 1.00 94.06 76 ILE A CA 1
ATOM 626 C C . ILE A 1 76 ? 2.657 10.812 0.653 1.00 94.06 76 ILE A C 1
ATOM 628 O O . ILE A 1 76 ? 1.432 10.858 0.717 1.00 94.06 76 ILE A O 1
ATOM 632 N N . ASN A 1 77 ? 3.331 11.188 -0.438 1.00 89.44 77 ASN A N 1
ATOM 633 C CA . ASN A 1 77 ? 2.691 11.795 -1.610 1.00 89.44 77 ASN A CA 1
ATOM 634 C C . ASN A 1 77 ? 1.610 10.881 -2.219 1.00 89.44 77 ASN A C 1
ATOM 636 O O . ASN A 1 77 ? 0.539 11.354 -2.592 1.00 89.44 77 ASN A O 1
ATOM 640 N N . LEU A 1 78 ? 1.856 9.564 -2.287 1.00 90.69 78 LEU A N 1
ATOM 641 C CA . LEU A 1 78 ? 0.829 8.588 -2.675 1.00 90.69 78 LEU A CA 1
ATOM 642 C C . LEU A 1 78 ? -0.320 8.543 -1.657 1.00 90.69 78 LEU A C 1
ATOM 644 O O . LEU A 1 78 ? -1.486 8.597 -2.029 1.00 90.69 78 LEU A O 1
ATOM 648 N N . PHE A 1 79 ? -0.018 8.456 -0.362 1.00 93.75 79 PHE A N 1
ATOM 649 C CA . PHE A 1 79 ? -1.039 8.441 0.686 1.00 93.75 79 PHE A CA 1
ATOM 650 C C . PHE A 1 79 ? -1.918 9.708 0.681 1.00 93.75 79 PHE A C 1
ATOM 652 O O . PHE A 1 79 ? -3.092 9.640 1.051 1.00 93.75 79 PHE A O 1
ATOM 659 N N . GLU A 1 80 ? -1.368 10.851 0.266 1.00 91.25 80 GLU A N 1
ATOM 660 C CA . GLU A 1 80 ? -2.071 12.124 0.066 1.00 91.25 80 GLU A CA 1
ATOM 661 C C . GLU A 1 80 ? -2.912 12.145 -1.205 1.00 91.25 80 GLU A C 1
ATOM 663 O O . GLU A 1 80 ? -4.097 12.468 -1.121 1.00 91.25 80 GLU A O 1
ATOM 668 N N . SER A 1 81 ? -2.373 11.714 -2.348 1.00 90.44 81 SER A N 1
ATOM 669 C CA . SER A 1 81 ? -3.125 11.705 -3.610 1.00 90.44 81 SER A CA 1
ATOM 670 C C . SER A 1 81 ? -4.359 10.795 -3.588 1.00 90.44 81 SER A C 1
ATOM 672 O O . SER A 1 81 ? -5.346 11.097 -4.254 1.00 90.44 81 SER A O 1
ATOM 674 N N . TYR A 1 82 ? -4.345 9.719 -2.792 1.00 90.38 82 TYR A N 1
ATOM 675 C CA . TYR A 1 82 ? -5.504 8.837 -2.606 1.00 90.38 82 TYR A CA 1
ATOM 676 C C . TYR A 1 82 ? -6.550 9.350 -1.597 1.00 90.38 82 TYR A C 1
ATOM 678 O O . TYR A 1 82 ? -7.582 8.699 -1.441 1.00 90.38 82 TYR A O 1
ATOM 686 N N . GLY A 1 83 ? -6.299 10.443 -0.860 1.00 90.69 83 GLY A N 1
ATOM 687 C CA . GLY A 1 83 ? -7.196 10.901 0.218 1.00 90.69 83 GLY A CA 1
ATOM 688 C C . GLY A 1 83 ? -7.413 9.862 1.332 1.00 90.69 83 GLY A C 1
ATOM 689 O O . GLY A 1 83 ? -8.405 9.901 2.056 1.00 90.69 83 GLY A O 1
ATOM 690 N N . ALA A 1 84 ? -6.503 8.893 1.446 1.00 93.06 84 ALA A N 1
ATOM 691 C CA . ALA A 1 84 ? -6.663 7.702 2.269 1.00 93.06 84 ALA A CA 1
ATOM 692 C C . ALA A 1 84 ? -6.612 8.025 3.774 1.00 93.06 84 ALA A C 1
ATOM 694 O O . ALA A 1 84 ? -5.787 8.826 4.213 1.00 93.06 84 ALA A O 1
ATOM 695 N N . SER A 1 85 ? -7.445 7.360 4.584 1.00 94.00 85 SER A N 1
ATOM 696 C CA . SER A 1 85 ? -7.474 7.560 6.045 1.00 94.00 85 SER A CA 1
ATOM 697 C C . SER A 1 85 ? -6.370 6.785 6.771 1.00 94.00 85 SER A C 1
ATOM 699 O O . SER A 1 85 ? -5.865 7.240 7.798 1.00 94.00 85 SER A O 1
ATOM 701 N N . VAL A 1 86 ? -5.988 5.616 6.239 1.00 96.06 86 VAL A N 1
ATOM 702 C CA . VAL A 1 86 ? -4.994 4.708 6.837 1.00 96.06 86 VAL A CA 1
ATOM 703 C C . VAL A 1 86 ? -3.939 4.291 5.813 1.00 96.06 86 VAL A C 1
ATOM 705 O O . VAL A 1 86 ? -4.271 3.842 4.717 1.00 96.06 86 VAL A O 1
ATOM 708 N N . ALA A 1 87 ? -2.665 4.359 6.187 1.00 97.44 87 ALA A N 1
ATOM 709 C CA . ALA A 1 87 ? -1.580 3.671 5.497 1.00 97.44 87 ALA A CA 1
ATOM 710 C C . ALA A 1 87 ? -1.016 2.530 6.360 1.00 97.44 87 ALA A C 1
ATOM 712 O O . ALA A 1 87 ? -0.859 2.665 7.573 1.00 97.44 87 ALA A O 1
ATOM 713 N N . LEU A 1 88 ? -0.688 1.399 5.735 1.00 97.62 88 LEU A N 1
ATOM 714 C CA . LEU A 1 88 ? -0.071 0.231 6.374 1.00 97.62 88 LEU A CA 1
ATOM 715 C C . LEU A 1 88 ? 1.288 -0.056 5.735 1.00 97.62 88 LEU A C 1
ATOM 717 O O . LEU A 1 88 ? 1.349 -0.501 4.593 1.00 97.62 88 LEU A O 1
ATOM 721 N N . VAL A 1 89 ? 2.386 0.129 6.468 1.00 97.38 89 VAL A N 1
ATOM 722 C CA . VAL A 1 89 ? 3.718 -0.297 6.002 1.00 97.38 89 VAL A CA 1
ATOM 723 C C . VAL A 1 89 ? 4.045 -1.651 6.616 1.00 97.38 89 VAL A C 1
ATOM 725 O O . VAL A 1 89 ? 4.009 -1.808 7.832 1.00 97.38 89 VAL A O 1
ATOM 728 N N . ILE A 1 90 ? 4.392 -2.628 5.781 1.00 96.38 90 ILE A N 1
ATOM 729 C CA . ILE A 1 90 ? 4.816 -3.978 6.163 1.00 96.38 90 ILE A CA 1
ATOM 730 C C . ILE A 1 90 ? 6.262 -4.174 5.699 1.00 96.38 90 ILE A C 1
ATOM 732 O O . ILE A 1 90 ? 6.528 -4.172 4.501 1.00 96.38 90 ILE A O 1
ATOM 736 N N . SER A 1 91 ? 7.190 -4.425 6.623 1.00 94.31 91 SER A N 1
ATOM 737 C CA . SER A 1 91 ? 8.600 -4.705 6.326 1.00 94.31 91 SER A CA 1
ATOM 738 C C . SER A 1 91 ? 9.097 -5.941 7.079 1.00 94.31 91 SER A C 1
ATOM 740 O O . SER A 1 91 ? 9.083 -5.997 8.309 1.00 94.31 91 SER A O 1
ATOM 742 N N . GLY A 1 92 ? 9.571 -6.960 6.355 1.00 90.44 92 GLY A N 1
ATOM 743 C CA . GLY A 1 92 ? 10.192 -8.142 6.969 1.00 90.44 92 GLY A CA 1
ATOM 744 C C . GLY A 1 92 ? 9.223 -8.958 7.840 1.00 90.44 92 GLY A C 1
ATOM 745 O O . GLY A 1 92 ? 8.413 -9.716 7.307 1.00 90.44 92 GLY A O 1
ATOM 746 N N . ALA A 1 93 ? 9.311 -8.833 9.165 1.00 92.00 93 ALA A N 1
ATOM 747 C CA . ALA A 1 93 ? 8.366 -9.428 10.125 1.00 92.00 93 ALA A CA 1
ATOM 748 C C . ALA A 1 93 ? 7.531 -8.375 10.882 1.00 92.00 93 ALA A C 1
ATOM 750 O O . ALA A 1 93 ? 6.725 -8.726 11.735 1.00 92.00 93 ALA A O 1
ATOM 751 N N . LYS A 1 94 ? 7.722 -7.091 10.573 1.00 95.31 94 LYS A N 1
ATOM 752 C CA . LYS A 1 94 ? 7.105 -5.952 11.248 1.00 95.31 94 LYS A CA 1
ATOM 753 C C . LYS A 1 94 ? 6.072 -5.288 10.342 1.00 95.31 94 LYS A C 1
ATOM 755 O O . LYS A 1 94 ? 6.204 -5.300 9.117 1.00 95.31 94 LYS A O 1
ATOM 760 N N . ALA A 1 95 ? 5.073 -4.677 10.951 1.00 96.69 95 ALA A N 1
ATOM 761 C CA . ALA A 1 95 ? 4.122 -3.788 10.308 1.00 96.69 95 ALA A CA 1
ATOM 762 C C . ALA A 1 95 ? 3.856 -2.575 11.193 1.00 96.69 95 ALA A C 1
ATOM 764 O O . ALA A 1 95 ? 4.136 -2.608 12.387 1.00 96.69 95 ALA A O 1
ATOM 765 N N . GLY A 1 96 ? 3.289 -1.523 10.626 1.00 96.62 96 GLY A N 1
ATOM 766 C CA . GLY A 1 96 ? 2.830 -0.367 11.380 1.00 96.62 96 GLY A CA 1
ATOM 767 C C . GLY A 1 96 ? 1.777 0.390 10.599 1.00 96.62 96 GLY A C 1
ATOM 768 O O . GLY A 1 96 ? 1.833 0.46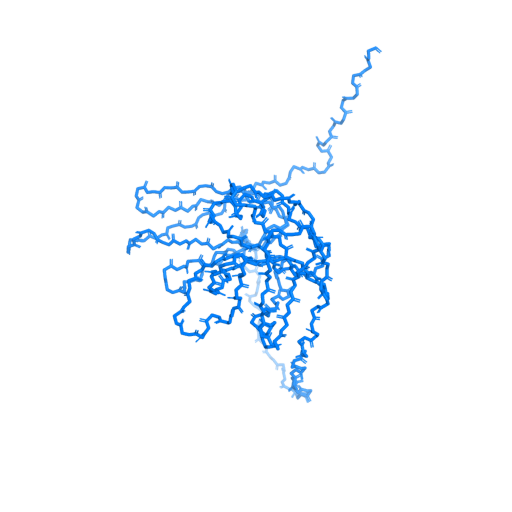1 9.368 1.00 96.62 96 GLY A O 1
ATOM 769 N N . PHE A 1 97 ? 0.817 0.932 11.336 1.00 96.75 97 PHE A N 1
ATOM 770 C CA . PHE A 1 97 ? -0.221 1.784 10.790 1.00 96.75 97 PHE A CA 1
ATOM 771 C C . PHE A 1 97 ? 0.147 3.256 10.963 1.00 96.75 97 PHE A C 1
ATOM 773 O O . PHE A 1 97 ? 0.797 3.654 11.936 1.00 96.75 97 PHE A O 1
ATOM 780 N N . PHE A 1 98 ? -0.280 4.038 9.986 1.00 96.00 98 PHE A N 1
ATOM 781 C CA . PHE A 1 98 ? -0.137 5.478 9.874 1.00 96.00 98 PHE A CA 1
ATOM 782 C C . PHE A 1 98 ? -1.534 5.996 9.577 1.00 96.00 98 PHE A C 1
ATOM 784 O O . PHE A 1 98 ? -2.247 5.407 8.763 1.00 96.00 98 PHE A O 1
ATOM 791 N N . VAL A 1 99 ? -1.950 7.049 10.262 1.00 94.81 99 VAL A N 1
ATOM 792 C CA . VAL A 1 99 ? -3.326 7.538 10.193 1.00 94.81 99 VAL A CA 1
ATOM 793 C C . VAL A 1 99 ? -3.331 9.022 9.882 1.00 94.81 99 VAL A C 1
ATOM 795 O O . VAL A 1 99 ? -2.407 9.744 10.274 1.00 94.81 99 VAL A O 1
ATOM 798 N N . ARG A 1 100 ? -4.372 9.470 9.181 1.00 90.38 100 ARG A N 1
ATOM 799 C CA . ARG A 1 100 ? -4.708 10.892 9.170 1.00 90.38 100 ARG A CA 1
ATOM 800 C C . ARG A 1 100 ? -5.396 11.270 10.470 1.00 90.38 100 ARG A C 1
ATOM 802 O O . ARG A 1 100 ? -6.176 10.496 11.022 1.00 90.38 100 ARG A O 1
ATOM 809 N N . ASP A 1 101 ? -5.093 12.474 10.921 1.00 83.31 101 ASP A N 1
ATOM 810 C CA . ASP A 1 101 ? -5.913 13.197 11.881 1.00 83.31 101 ASP A CA 1
ATOM 811 C C . ASP A 1 101 ? -7.189 13.724 11.184 1.00 83.31 101 ASP A C 1
ATOM 813 O O . ASP A 1 101 ? -7.287 13.739 9.954 1.00 83.31 101 ASP A O 1
ATOM 817 N N . PHE A 1 102 ? -8.193 14.144 11.952 1.00 76.94 102 PHE A N 1
ATOM 818 C CA . PHE A 1 102 ? -9.512 14.557 11.446 1.00 76.94 102 PHE A CA 1
ATOM 819 C C . PHE A 1 102 ? -9.468 15.816 10.567 1.00 76.94 102 PHE A C 1
ATOM 821 O O . PHE A 1 102 ? -10.366 16.045 9.761 1.00 76.94 102 PHE A O 1
ATOM 828 N N . ASN A 1 103 ? -8.400 16.608 10.683 1.00 80.12 103 ASN A N 1
ATOM 829 C CA . ASN A 1 103 ? -8.074 17.728 9.793 1.00 80.12 103 ASN A CA 1
ATOM 830 C C . ASN A 1 103 ? -7.488 17.290 8.431 1.00 80.12 103 ASN A C 1
ATOM 832 O O . ASN A 1 103 ? -7.152 18.140 7.611 1.00 80.12 103 ASN A O 1
ATOM 836 N N . GLY A 1 104 ? -7.329 15.985 8.189 1.00 80.12 104 GLY A N 1
ATOM 837 C CA . GLY A 1 104 ? -6.743 15.429 6.971 1.00 80.12 104 GLY A CA 1
ATOM 838 C C . GLY A 1 104 ? -5.211 15.422 6.940 1.00 80.12 104 GLY A C 1
ATOM 839 O O . GLY A 1 104 ? -4.641 14.944 5.961 1.00 80.12 104 GLY A O 1
ATOM 840 N N . SER A 1 105 ? -4.524 15.892 7.983 1.00 81.00 105 SER A N 1
ATOM 841 C CA . SER A 1 105 ? -3.058 15.879 8.072 1.00 81.00 105 SER A CA 1
ATOM 842 C C . SER A 1 105 ? -2.509 14.488 8.410 1.00 81.00 105 SER A C 1
ATOM 844 O O . SER A 1 105 ? -3.125 13.733 9.165 1.00 81.00 105 SER A O 1
ATOM 846 N N . LEU A 1 106 ? -1.326 14.140 7.890 1.00 83.00 106 LEU A N 1
ATOM 847 C CA . LEU A 1 106 ? -0.582 12.959 8.335 1.00 83.00 106 LEU A CA 1
ATOM 848 C C . LEU A 1 106 ? 0.078 13.256 9.691 1.00 83.00 106 LEU A C 1
ATOM 850 O O . LEU A 1 106 ? 0.998 14.063 9.784 1.00 83.00 106 LEU A O 1
ATOM 854 N N . GLN A 1 107 ? -0.359 12.560 10.741 1.00 73.69 107 GLN A N 1
ATOM 855 C CA . GLN A 1 107 ? 0.047 12.862 12.119 1.00 73.69 107 GLN A CA 1
ATOM 856 C C . GLN A 1 107 ? 1.519 12.498 12.435 1.00 73.69 107 GLN A C 1
ATOM 858 O O . GLN A 1 107 ? 2.113 13.058 13.356 1.00 73.69 107 GLN A O 1
ATOM 863 N N . SER A 1 108 ? 2.116 11.544 11.704 1.00 77.62 108 SER A N 1
ATOM 864 C CA . SER A 1 108 ? 3.508 11.107 11.901 1.00 77.62 108 SER A CA 1
ATOM 865 C C . SER A 1 108 ? 4.079 10.347 10.696 1.00 77.62 108 SER A C 1
ATOM 867 O O . SER A 1 108 ? 3.395 9.543 10.065 1.00 77.62 108 SER A O 1
ATOM 869 N N . VAL A 1 109 ? 5.381 10.527 10.444 1.00 71.94 109 VAL A N 1
ATOM 870 C CA . VAL A 1 109 ? 6.180 9.788 9.441 1.00 71.94 109 VAL A CA 1
ATOM 871 C C . VAL A 1 109 ? 6.587 8.383 9.932 1.00 71.94 109 VAL A C 1
ATOM 873 O O . VAL A 1 109 ? 6.963 7.521 9.133 1.00 71.94 109 VAL A O 1
ATOM 876 N N . ARG A 1 110 ? 6.474 8.116 11.244 1.00 74.62 110 ARG A N 1
ATOM 877 C CA . ARG A 1 110 ? 6.753 6.822 11.899 1.00 74.62 110 ARG 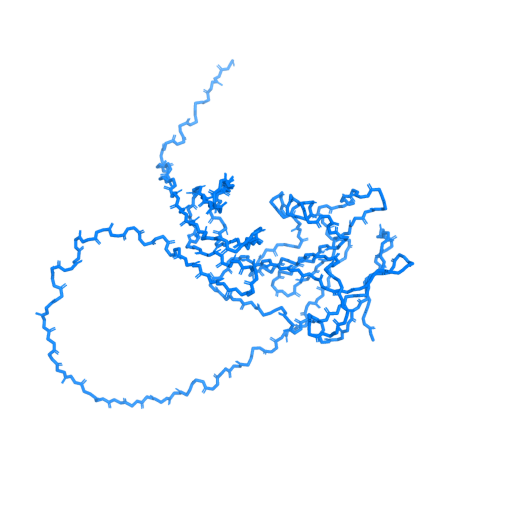A CA 1
ATOM 878 C C . ARG A 1 110 ? 5.502 6.271 12.593 1.00 74.62 110 ARG A C 1
ATOM 880 O O . ARG A 1 110 ? 4.775 7.021 13.238 1.00 74.62 110 ARG A O 1
ATOM 887 N N . SER A 1 111 ? 5.267 4.961 12.504 1.00 80.31 111 SER A N 1
ATOM 888 C CA . SER A 1 111 ? 4.114 4.336 13.164 1.00 80.31 111 SER A CA 1
ATOM 889 C C . SER A 1 111 ? 4.214 4.453 14.688 1.00 80.31 111 SER A C 1
ATOM 891 O O . SER A 1 111 ? 5.272 4.185 15.258 1.00 80.31 111 SER A O 1
ATOM 893 N N . TYR A 1 112 ? 3.100 4.793 15.344 1.00 83.00 112 TYR A N 1
ATOM 894 C CA . TYR A 1 112 ? 3.003 4.878 16.807 1.00 83.00 112 TYR A CA 1
ATOM 895 C C . TYR A 1 112 ? 3.289 3.550 17.517 1.00 83.00 112 TYR A C 1
ATOM 897 O O . TYR A 1 112 ? 3.760 3.544 18.651 1.00 83.00 112 TYR A O 1
ATOM 905 N N . GLN A 1 113 ? 3.016 2.421 16.859 1.00 92.56 113 GLN A N 1
ATOM 906 C CA . GLN A 1 113 ? 3.279 1.094 17.402 1.00 92.56 113 GLN A CA 1
ATOM 907 C C . GLN A 1 113 ? 3.513 0.095 16.268 1.00 92.56 113 GLN A C 1
ATOM 909 O O . GLN A 1 113 ? 2.657 -0.085 15.399 1.00 92.56 113 GLN A O 1
ATOM 914 N N . GLU A 1 114 ? 4.652 -0.594 16.310 1.00 93.56 114 GLU A N 1
ATOM 915 C CA . GLU A 1 114 ? 4.943 -1.702 15.403 1.00 93.56 114 GLU A CA 1
ATOM 916 C C . GLU A 1 114 ? 4.218 -2.985 15.850 1.00 93.56 114 GLU A C 1
ATOM 918 O O . GLU A 1 114 ? 4.230 -3.354 17.025 1.00 93.56 114 GLU A O 1
ATOM 923 N N . VAL A 1 115 ? 3.622 -3.696 14.895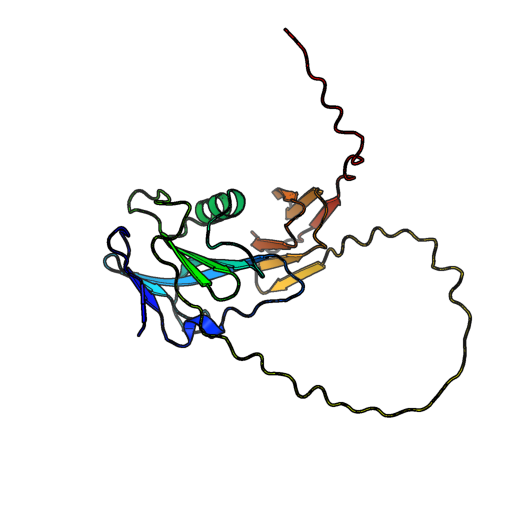 1.00 94.25 115 VAL A N 1
ATOM 924 C CA . VAL A 1 115 ? 2.940 -4.984 15.076 1.00 94.25 115 VAL A CA 1
ATOM 925 C C . VAL A 1 115 ? 3.790 -6.089 14.450 1.00 94.25 115 VAL A C 1
ATOM 927 O O . VAL A 1 115 ? 4.334 -5.922 13.358 1.00 94.25 115 VAL A O 1
ATOM 930 N N . GLN A 1 116 ? 3.896 -7.244 15.110 1.00 93.62 116 GLN A N 1
ATOM 931 C CA . GLN A 1 116 ? 4.509 -8.427 14.502 1.00 93.62 116 GLN A CA 1
ATOM 932 C C . GLN A 1 116 ? 3.547 -9.033 13.477 1.00 93.62 116 GLN A C 1
ATOM 934 O O . GLN A 1 116 ? 2.446 -9.462 13.822 1.00 93.62 116 GLN A O 1
ATOM 939 N N . VAL A 1 117 ? 3.968 -9.094 12.216 1.00 92.44 117 VAL A N 1
ATOM 940 C CA . VAL A 1 117 ? 3.213 -9.760 11.152 1.00 92.44 117 VAL A CA 1
ATOM 941 C C . VAL A 1 117 ? 3.350 -11.267 11.358 1.00 92.44 117 VAL A C 1
ATOM 943 O O . VAL A 1 117 ? 4.480 -11.772 11.352 1.00 92.44 117 VAL A O 1
ATOM 946 N N . PRO A 1 118 ? 2.241 -12.019 11.505 1.00 90.69 118 PRO A N 1
ATOM 947 C CA . PRO A 1 118 ? 2.295 -13.470 11.553 1.00 90.69 118 PRO A CA 1
ATOM 948 C C . PRO A 1 118 ? 3.070 -13.988 10.345 1.00 90.69 118 PRO A C 1
ATOM 950 O O . PRO A 1 118 ? 2.796 -13.590 9.211 1.00 90.69 118 PRO A O 1
ATOM 953 N N . ARG A 1 119 ? 4.046 -14.875 10.571 1.00 82.56 119 ARG A N 1
ATOM 954 C CA . ARG A 1 119 ? 4.777 -15.509 9.471 1.00 82.56 119 ARG A CA 1
ATOM 955 C C . ARG A 1 119 ? 3.779 -16.315 8.648 1.00 82.56 119 ARG A C 1
ATOM 957 O O . ARG A 1 119 ? 3.479 -17.453 8.999 1.00 82.56 119 ARG A O 1
ATOM 964 N N . LEU A 1 120 ? 3.291 -15.727 7.554 1.00 72.00 120 LEU A N 1
ATOM 965 C CA . LEU A 1 120 ? 2.567 -16.445 6.516 1.00 72.00 120 LEU A CA 1
ATOM 966 C C . LEU A 1 120 ? 3.480 -17.586 6.099 1.00 72.00 120 LEU A C 1
ATOM 968 O O . LEU A 1 120 ? 4.540 -17.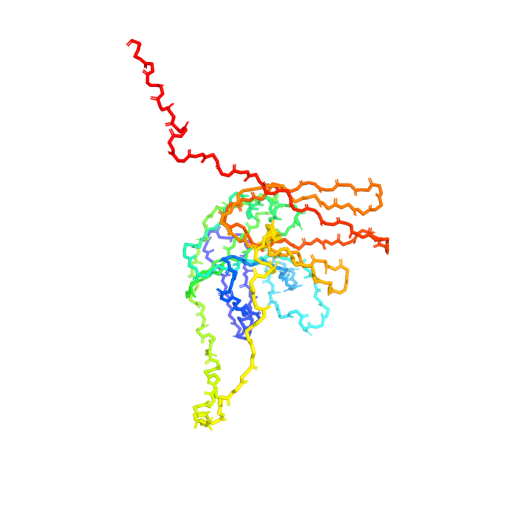354 5.508 1.00 72.00 120 LEU A O 1
ATOM 972 N N . GLY A 1 121 ? 3.120 -18.801 6.511 1.00 62.69 121 GLY A N 1
ATOM 973 C CA . GLY A 1 121 ? 3.937 -19.968 6.258 1.00 62.69 121 GLY A CA 1
ATOM 974 C C . GLY A 1 121 ? 4.159 -20.033 4.761 1.00 62.69 121 GLY A C 1
ATOM 975 O O . GLY A 1 121 ? 3.198 -20.227 4.015 1.00 62.69 121 GLY A O 1
ATOM 976 N N . ARG A 1 122 ? 5.411 -19.842 4.314 1.00 59.78 122 ARG A N 1
ATOM 977 C CA . ARG A 1 122 ? 5.778 -20.152 2.934 1.00 59.78 122 ARG A CA 1
ATOM 978 C C . ARG A 1 122 ? 5.280 -21.572 2.727 1.00 59.78 122 ARG A C 1
ATOM 980 O O . ARG A 1 122 ? 5.817 -22.482 3.361 1.00 59.78 122 ARG A O 1
ATOM 987 N N . LYS A 1 123 ? 4.257 -21.756 1.880 1.00 57.34 123 LYS A N 1
ATOM 988 C CA . LYS A 1 123 ? 3.935 -23.065 1.316 1.00 57.34 123 LYS A CA 1
ATOM 989 C C . LYS A 1 123 ? 5.206 -23.461 0.589 1.00 57.34 123 LYS A C 1
ATOM 991 O O . LYS A 1 123 ? 5.462 -23.003 -0.521 1.00 57.34 123 LYS A O 1
ATOM 996 N N . ARG A 1 124 ? 6.070 -24.185 1.304 1.00 54.09 124 ARG A N 1
ATOM 997 C CA . ARG A 1 124 ? 7.366 -24.649 0.839 1.00 54.09 124 ARG A CA 1
ATOM 998 C C . ARG A 1 124 ? 6.994 -25.678 -0.203 1.00 54.09 124 ARG A C 1
ATOM 1000 O O . ARG A 1 124 ? 6.677 -26.814 0.146 1.00 54.09 124 ARG A O 1
ATOM 1007 N N . GLY A 1 125 ? 6.846 -25.200 -1.438 1.00 48.62 125 GLY A N 1
ATOM 1008 C CA . GLY A 1 125 ? 6.376 -26.013 -2.539 1.00 48.62 125 GLY A CA 1
ATOM 1009 C C . GLY A 1 125 ? 7.216 -27.270 -2.534 1.00 48.62 125 GLY A C 1
ATOM 1010 O O . GLY A 1 125 ? 8.445 -27.182 -2.476 1.00 48.62 125 GLY A O 1
ATOM 1011 N N . LYS A 1 126 ? 6.558 -28.430 -2.555 1.00 48.88 126 LYS A N 1
ATOM 1012 C CA . LYS A 1 126 ? 7.220 -29.694 -2.862 1.00 48.88 126 LYS A CA 1
ATOM 1013 C C . LYS A 1 126 ? 7.570 -29.668 -4.355 1.00 48.88 126 LYS A C 1
ATOM 1015 O O . LYS A 1 126 ? 7.028 -30.439 -5.134 1.00 48.88 126 LYS A O 1
ATOM 1020 N N . ALA A 1 127 ? 8.419 -28.715 -4.747 1.00 51.41 127 ALA A N 1
ATOM 1021 C CA . ALA A 1 127 ? 9.118 -28.707 -6.013 1.00 51.41 127 ALA A CA 1
ATOM 1022 C C . ALA A 1 127 ? 10.025 -29.930 -5.945 1.00 51.41 127 ALA A C 1
ATOM 1024 O O . ALA A 1 127 ? 11.046 -29.922 -5.255 1.00 51.41 127 ALA A O 1
ATOM 1025 N N . GLY A 1 128 ? 9.521 -31.028 -6.502 1.00 44.69 128 GLY A N 1
ATOM 1026 C CA . GLY A 1 128 ? 10.143 -32.327 -6.365 1.00 44.69 128 GLY A CA 1
ATOM 1027 C C . GLY A 1 128 ? 11.562 -32.279 -6.904 1.00 44.69 128 GLY A C 1
ATOM 1028 O O . GLY A 1 128 ? 11.800 -31.778 -8.002 1.00 44.69 128 GLY A O 1
ATOM 1029 N N . LEU A 1 129 ? 12.483 -32.868 -6.147 1.00 47.09 129 LEU A N 1
ATOM 1030 C CA . LEU A 1 129 ? 13.723 -33.409 -6.687 1.00 47.09 129 LEU A CA 1
ATOM 1031 C C . LEU A 1 129 ? 13.369 -34.577 -7.624 1.00 47.09 129 LEU A C 1
ATOM 1033 O O . LEU A 1 129 ? 13.542 -35.741 -7.287 1.00 47.09 129 LEU A O 1
ATOM 1037 N N . ALA A 1 130 ? 12.842 -34.249 -8.802 1.00 48.44 130 ALA A N 1
ATOM 1038 C CA . ALA A 1 130 ? 12.780 -35.140 -9.948 1.00 48.44 130 ALA A CA 1
ATOM 1039 C C . ALA A 1 130 ? 14.074 -34.947 -10.749 1.00 48.44 130 ALA A C 1
ATOM 1041 O O . ALA A 1 130 ? 14.087 -34.369 -11.834 1.00 48.44 130 ALA A O 1
ATOM 1042 N N . ALA A 1 131 ? 15.191 -35.381 -10.161 1.00 48.78 131 ALA A N 1
ATOM 1043 C CA . ALA A 1 131 ? 16.433 -35.540 -10.901 1.00 48.78 131 ALA A CA 1
ATOM 1044 C C . ALA A 1 131 ? 16.257 -36.732 -11.858 1.00 48.78 131 ALA A C 1
ATOM 1046 O O . ALA A 1 131 ? 16.169 -37.874 -11.414 1.00 48.78 131 ALA A O 1
ATOM 1047 N N . GLY A 1 132 ? 16.161 -36.449 -13.158 1.00 40.31 132 GLY A N 1
ATOM 1048 C CA . GLY A 1 132 ? 15.947 -37.430 -14.224 1.00 40.31 132 GLY A CA 1
ATOM 1049 C C . GLY A 1 132 ? 16.758 -37.039 -15.457 1.00 40.31 132 GLY A C 1
ATOM 1050 O O . GLY A 1 132 ? 16.386 -36.130 -16.187 1.00 40.31 132 GLY A O 1
ATOM 1051 N N . ILE A 1 133 ? 17.911 -37.687 -15.604 1.00 46.84 133 ILE A N 1
ATOM 1052 C CA . ILE A 1 133 ? 18.972 -37.463 -16.602 1.00 46.84 133 ILE A CA 1
ATOM 1053 C C . ILE A 1 133 ? 18.505 -37.871 -18.025 1.00 46.84 133 ILE A C 1
ATOM 1055 O O . ILE A 1 133 ? 17.526 -38.601 -18.140 1.00 46.84 133 ILE A O 1
ATOM 1059 N N . VAL A 1 134 ? 19.309 -37.524 -19.054 1.00 45.53 134 VAL A N 1
ATOM 1060 C CA . VAL A 1 134 ? 19.315 -37.998 -20.472 1.00 45.53 134 VAL A CA 1
ATOM 1061 C C . VAL A 1 134 ? 18.497 -37.091 -21.429 1.00 45.53 134 VAL A C 1
ATOM 1063 O O . VAL A 1 134 ? 17.324 -36.857 -21.180 1.00 45.53 134 VAL A O 1
ATOM 1066 N N . PHE A 1 135 ? 19.030 -36.518 -22.530 1.00 42.09 135 PHE A N 1
ATOM 1067 C CA . PHE A 1 135 ? 20.388 -36.595 -23.124 1.00 42.09 135 PHE A CA 1
ATOM 1068 C C . PHE A 1 135 ? 20.868 -35.282 -23.820 1.00 42.09 135 PHE A C 1
ATOM 1070 O O . PHE A 1 135 ? 20.388 -34.193 -23.527 1.00 42.09 135 PHE A O 1
ATOM 1077 N N . ILE A 1 136 ? 21.855 -35.409 -24.719 1.00 50.25 136 ILE A N 1
ATOM 1078 C CA . ILE A 1 136 ? 22.540 -34.409 -25.563 1.00 50.25 136 ILE A CA 1
ATOM 1079 C C . ILE A 1 136 ? 22.070 -34.543 -27.027 1.00 50.25 136 ILE A C 1
ATOM 1081 O O . ILE A 1 136 ? 22.009 -35.677 -27.491 1.00 50.25 136 ILE A O 1
ATOM 1085 N N . ALA A 1 137 ? 21.870 -33.438 -27.771 1.00 44.94 137 ALA A N 1
ATOM 1086 C CA . ALA A 1 137 ? 22.295 -33.271 -29.187 1.00 44.94 137 ALA A CA 1
ATOM 1087 C C . ALA A 1 137 ? 21.904 -31.897 -29.795 1.00 44.94 137 ALA A C 1
ATOM 1089 O O . ALA A 1 137 ? 20.789 -31.446 -29.579 1.00 44.94 137 ALA A O 1
ATOM 1090 N N . ALA A 1 138 ? 22.814 -31.315 -30.601 1.00 41.47 138 ALA A N 1
ATOM 1091 C CA . ALA A 1 138 ? 22.638 -30.300 -31.672 1.00 41.47 138 ALA A CA 1
ATOM 1092 C C . ALA A 1 138 ? 21.724 -29.061 -31.415 1.00 41.47 138 ALA A C 1
ATOM 1094 O O . ALA A 1 138 ? 20.532 -29.181 -31.186 1.00 41.47 138 ALA A O 1
ATOM 1095 N N . ALA A 1 139 ? 22.166 -27.805 -31.568 1.00 43.84 139 ALA A N 1
ATOM 1096 C CA . ALA A 1 139 ? 22.886 -27.276 -32.731 1.00 43.84 139 ALA A CA 1
ATOM 1097 C C . ALA A 1 139 ? 23.585 -25.914 -32.453 1.00 43.84 139 ALA A C 1
ATOM 1099 O O . ALA A 1 139 ? 23.047 -25.088 -31.711 1.00 43.84 139 ALA A O 1
ATOM 1100 N N . PRO A 1 140 ? 24.739 -25.619 -33.086 1.00 50.62 140 PRO A N 1
ATOM 1101 C CA . PRO A 1 140 ? 25.437 -24.340 -32.946 1.00 50.62 140 PRO A CA 1
ATOM 1102 C C . PRO A 1 140 ? 24.972 -23.299 -33.987 1.00 50.62 140 PRO A C 1
ATOM 1104 O O . PRO A 1 140 ? 25.541 -23.201 -35.069 1.00 50.62 140 PRO A O 1
ATOM 1107 N N . LEU A 1 141 ? 23.969 -22.478 -33.651 1.00 45.38 141 LEU A N 1
ATOM 1108 C CA . LEU A 1 141 ? 23.526 -21.327 -34.473 1.00 45.38 141 LEU A CA 1
ATOM 1109 C C . LEU A 1 141 ? 23.268 -20.047 -33.641 1.00 45.38 141 LEU A C 1
ATOM 1111 O O . LEU A 1 141 ? 22.419 -19.223 -33.967 1.00 45.38 141 LEU A O 1
ATOM 1115 N N . ALA A 1 142 ? 24.020 -19.854 -32.553 1.00 40.56 142 ALA A N 1
ATOM 1116 C CA . ALA A 1 142 ? 23.787 -18.785 -31.569 1.00 40.56 142 ALA A CA 1
ATOM 1117 C C . ALA A 1 142 ? 24.657 -17.512 -31.737 1.00 40.56 142 ALA A C 1
ATOM 1119 O O . ALA A 1 142 ? 24.644 -16.648 -30.864 1.00 40.56 142 ALA A O 1
ATOM 1120 N N . ALA A 1 143 ? 25.422 -17.372 -32.827 1.00 44.25 143 ALA A N 1
ATOM 1121 C CA . ALA A 1 143 ? 26.445 -16.320 -32.949 1.00 44.25 143 ALA A CA 1
ATOM 1122 C C . ALA A 1 143 ? 25.960 -14.967 -33.522 1.00 44.25 143 ALA A C 1
ATOM 1124 O O . ALA A 1 143 ? 26.639 -13.961 -33.333 1.00 44.25 143 ALA A O 1
ATOM 1125 N N . LEU A 1 144 ? 24.809 -14.909 -34.208 1.00 42.50 144 LEU A N 1
ATOM 1126 C CA . LEU A 1 144 ? 24.380 -13.713 -34.966 1.00 42.50 144 LEU A CA 1
ATOM 1127 C C . LEU A 1 144 ? 23.265 -12.871 -34.317 1.00 42.50 144 LEU A C 1
ATOM 1129 O O . LEU A 1 144 ? 23.015 -11.754 -34.758 1.00 42.50 144 LEU A O 1
ATOM 1133 N N . ALA A 1 145 ? 22.635 -13.344 -33.237 1.00 44.41 145 ALA A N 1
ATOM 1134 C CA . ALA A 1 145 ? 21.616 -12.575 -32.506 1.00 44.41 145 ALA A CA 1
ATOM 1135 C C . ALA A 1 145 ? 22.202 -11.626 -31.434 1.00 44.41 145 ALA A C 1
ATOM 1137 O O . ALA A 1 145 ? 21.487 -10.792 -30.884 1.00 44.41 145 ALA A O 1
ATOM 1138 N N . TYR A 1 146 ? 23.501 -11.729 -31.132 1.00 42.41 146 TYR A N 1
ATOM 1139 C CA . TYR A 1 146 ? 24.120 -11.085 -29.963 1.00 42.41 146 TYR A CA 1
ATOM 1140 C C . TYR A 1 146 ? 24.365 -9.567 -30.094 1.00 42.41 146 TYR A C 1
ATOM 1142 O O . TYR A 1 146 ? 24.810 -8.939 -29.136 1.00 42.41 146 TYR A O 1
ATOM 1150 N N . PHE A 1 147 ? 24.077 -8.969 -31.258 1.00 44.16 147 PHE A N 1
ATOM 1151 C CA . PHE A 1 147 ? 24.339 -7.548 -31.544 1.00 44.16 147 PHE A CA 1
ATOM 1152 C C . PHE A 1 147 ? 23.100 -6.649 -31.629 1.00 44.16 147 PHE A C 1
ATOM 1154 O O . PHE A 1 147 ? 23.242 -5.435 -31.776 1.00 44.16 147 PHE A O 1
ATOM 1161 N N . GLN A 1 148 ? 21.886 -7.182 -31.454 1.00 39.78 148 GLN A N 1
ATOM 1162 C CA . GLN A 1 148 ? 20.727 -6.326 -31.195 1.00 39.78 148 GLN A CA 1
ATOM 1163 C C . GLN A 1 148 ? 20.692 -5.958 -29.712 1.00 39.78 148 GLN A C 1
ATOM 1165 O O . GLN A 1 148 ? 20.082 -6.638 -28.889 1.00 39.78 148 GLN A O 1
ATOM 1170 N N . GLY A 1 149 ? 21.370 -4.853 -29.387 1.00 39.19 149 GLY A N 1
ATOM 1171 C CA . GLY A 1 149 ? 21.398 -4.223 -28.068 1.00 39.19 149 GLY A CA 1
ATOM 1172 C C . GLY A 1 149 ? 20.050 -3.633 -27.652 1.00 39.19 149 GLY A C 1
ATOM 1173 O O . GLY A 1 149 ? 19.952 -2.439 -27.380 1.00 39.19 149 GLY A O 1
ATOM 1174 N N . SER A 1 150 ? 19.011 -4.467 -27.578 1.00 44.91 150 SER A N 1
ATOM 1175 C CA . SER A 1 150 ? 17.780 -4.138 -26.873 1.00 44.91 150 SER A CA 1
ATOM 1176 C C . SER A 1 150 ? 18.138 -3.891 -25.413 1.00 44.91 150 SER A C 1
ATOM 1178 O O . SER A 1 150 ? 18.490 -4.813 -24.669 1.00 44.91 150 SER A O 1
ATOM 1180 N N . VAL A 1 151 ? 18.084 -2.623 -24.999 1.00 52.62 151 VAL A N 1
ATOM 1181 C CA . VAL A 1 151 ? 18.188 -2.247 -23.592 1.00 52.62 151 VAL A CA 1
ATOM 1182 C C . VAL A 1 151 ? 16.930 -2.775 -22.918 1.00 52.62 151 VAL A C 1
ATOM 1184 O O . VAL A 1 151 ? 15.915 -2.091 -22.852 1.00 52.62 151 VAL A O 1
ATOM 1187 N N . ASN A 1 152 ? 16.992 -4.023 -22.453 1.00 58.78 152 ASN A N 1
ATOM 1188 C CA . ASN A 1 152 ? 15.873 -4.697 -21.820 1.00 58.78 152 ASN A CA 1
ATOM 1189 C C . ASN A 1 152 ? 15.575 -4.012 -20.476 1.00 58.78 152 ASN A C 1
ATOM 1191 O O . ASN A 1 152 ? 16.133 -4.355 -19.431 1.00 58.78 152 ASN A O 1
ATOM 1195 N N . THR A 1 153 ? 14.711 -2.998 -20.531 1.00 63.88 153 THR A N 1
ATOM 1196 C CA . THR A 1 153 ? 14.227 -2.212 -19.389 1.00 63.88 153 THR A CA 1
ATOM 1197 C C . THR A 1 153 ? 13.409 -3.059 -18.413 1.00 63.88 153 THR A C 1
ATOM 1199 O O . THR A 1 153 ? 13.131 -2.622 -17.296 1.00 63.88 153 THR A O 1
ATOM 1202 N N . GLY A 1 154 ? 13.021 -4.277 -18.814 1.00 84.69 154 GLY A N 1
ATOM 1203 C CA . GLY A 1 154 ? 12.101 -5.127 -18.069 1.00 84.69 154 GLY A CA 1
ATOM 1204 C C . GLY A 1 154 ? 10.692 -4.539 -17.977 1.00 84.69 154 GLY A C 1
ATOM 1205 O O . GLY A 1 154 ? 9.936 -4.963 -17.105 1.00 84.69 154 GLY A O 1
ATOM 1206 N N . LEU A 1 155 ? 10.357 -3.551 -18.821 1.00 92.12 155 LEU A N 1
ATOM 1207 C CA . LEU A 1 155 ? 9.041 -2.925 -18.831 1.00 92.12 155 LEU A CA 1
ATOM 1208 C C . LEU A 1 155 ? 7.983 -3.971 -19.199 1.00 92.12 155 LEU A C 1
ATOM 1210 O O . LEU A 1 155 ? 8.026 -4.581 -20.264 1.00 92.12 155 LEU A O 1
ATOM 1214 N N . SER A 1 156 ? 7.035 -4.171 -18.295 1.00 91.00 156 SER A N 1
ATOM 1215 C CA . SER A 1 156 ? 5.906 -5.082 -18.438 1.00 91.00 156 SER A CA 1
ATOM 1216 C C . SER A 1 156 ? 4.646 -4.381 -17.957 1.00 91.00 156 SER A C 1
ATOM 1218 O O . SER A 1 156 ? 4.631 -3.790 -16.878 1.00 91.00 156 SER A O 1
ATOM 1220 N N . VAL A 1 157 ? 3.587 -4.456 -18.755 1.00 93.62 157 VAL A N 1
ATOM 1221 C CA . VAL A 1 157 ? 2.266 -3.923 -18.414 1.00 93.62 157 VAL A CA 1
ATOM 1222 C C . VAL A 1 157 ? 1.314 -5.105 -18.270 1.00 93.62 157 VAL A C 1
ATOM 1224 O O . VAL A 1 157 ? 1.315 -6.007 -19.108 1.00 93.62 157 VAL A O 1
ATOM 1227 N N . ARG A 1 158 ? 0.532 -5.136 -17.188 1.00 90.06 158 ARG A N 1
ATOM 1228 C CA . ARG A 1 158 ? -0.539 -6.118 -16.973 1.00 90.06 158 ARG A CA 1
ATOM 1229 C C . ARG A 1 158 ? -1.817 -5.414 -16.550 1.00 90.06 158 ARG A C 1
ATOM 1231 O O . ARG A 1 158 ? -1.836 -4.738 -15.524 1.00 90.06 158 ARG A O 1
ATOM 1238 N N . GLU A 1 159 ? -2.879 -5.614 -17.310 1.00 91.94 159 GLU A N 1
ATOM 1239 C CA . GLU A 1 159 ? -4.200 -5.080 -16.999 1.00 91.94 159 GLU A CA 1
ATOM 1240 C C . GLU A 1 159 ? -4.964 -6.001 -16.036 1.00 91.94 159 GLU A C 1
ATOM 1242 O O . GLU A 1 159 ? -4.888 -7.228 -16.132 1.00 91.94 159 GLU A O 1
ATOM 1247 N N . GLN A 1 160 ? -5.682 -5.408 -15.082 1.00 90.44 160 GLN A N 1
ATOM 1248 C CA . GLN A 1 160 ? -6.595 -6.111 -14.185 1.00 90.44 160 GLN A CA 1
ATOM 1249 C C . GLN A 1 160 ? -7.798 -5.210 -13.871 1.00 90.44 160 GLN A C 1
ATOM 1251 O O . GLN A 1 160 ? -7.751 -4.384 -12.959 1.00 90.44 160 GLN A O 1
ATOM 1256 N N . GLY A 1 161 ? -8.885 -5.371 -14.631 1.00 91.31 161 GLY A N 1
ATOM 1257 C C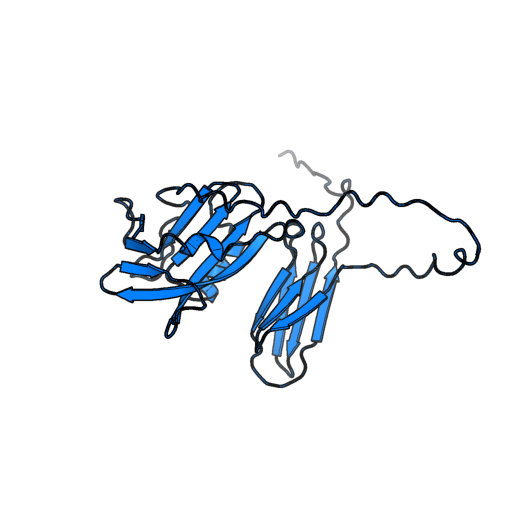A . GLY A 1 161 ? -9.992 -4.410 -14.623 1.00 91.31 161 GLY A CA 1
ATOM 1258 C C . GLY A 1 161 ? -9.536 -3.080 -15.225 1.00 91.31 161 GLY A C 1
ATOM 1259 O O . GLY A 1 161 ? -8.792 -3.079 -16.196 1.00 91.31 161 GLY A O 1
ATOM 1260 N N . ASN A 1 162 ? -9.906 -1.954 -14.616 1.00 91.25 162 ASN A N 1
ATOM 1261 C CA . ASN A 1 162 ? -9.463 -0.620 -15.040 1.00 91.25 162 ASN A CA 1
ATOM 1262 C C . ASN A 1 162 ? -8.058 -0.224 -14.530 1.00 91.25 162 ASN A C 1
ATOM 1264 O O . ASN A 1 162 ? -7.697 0.950 -14.598 1.00 91.25 162 ASN A O 1
ATOM 1268 N N . VAL A 1 163 ? -7.269 -1.162 -13.987 1.00 90.06 163 VAL A N 1
ATOM 1269 C CA . VAL A 1 163 ? -5.942 -0.880 -13.415 1.00 90.06 163 VAL A CA 1
ATOM 1270 C C . VAL A 1 163 ? -4.835 -1.527 -14.242 1.00 90.06 163 VAL A C 1
ATOM 1272 O O . VAL A 1 163 ? -4.767 -2.751 -14.378 1.00 90.06 163 VAL A O 1
ATOM 1275 N N . LEU A 1 164 ? -3.910 -0.701 -14.729 1.00 91.62 164 LEU A N 1
ATOM 1276 C CA . LEU A 1 164 ? -2.660 -1.126 -15.346 1.00 91.62 164 LEU A CA 1
ATOM 1277 C C . LEU A 1 164 ? -1.569 -1.243 -14.278 1.00 91.62 164 LEU A C 1
ATOM 1279 O O . LEU A 1 164 ? -1.142 -0.258 -13.677 1.00 91.62 164 LEU A O 1
ATOM 1283 N N . ASN A 1 165 ? -1.088 -2.463 -14.070 1.00 87.62 165 ASN A N 1
ATOM 1284 C CA . ASN A 1 165 ? 0.090 -2.760 -13.268 1.00 87.62 165 ASN A CA 1
ATOM 1285 C C . ASN A 1 165 ? 1.313 -2.650 -14.185 1.00 87.62 165 ASN A C 1
ATOM 1287 O O . ASN A 1 165 ? 1.590 -3.560 -14.971 1.00 87.62 165 ASN A O 1
ATOM 1291 N N . ILE A 1 166 ? 2.032 -1.534 -14.101 1.00 93.75 166 ILE A N 1
ATOM 1292 C CA . ILE A 1 166 ? 3.233 -1.267 -14.893 1.00 93.75 166 ILE A CA 1
ATOM 1293 C C . ILE A 1 166 ? 4.440 -1.594 -14.011 1.00 93.75 166 ILE A C 1
ATOM 1295 O O . ILE A 1 166 ? 4.583 -1.027 -12.934 1.00 93.75 166 ILE A O 1
ATOM 1299 N N . SER A 1 167 ? 5.319 -2.499 -14.437 1.00 91.00 167 SER A N 1
ATOM 1300 C CA . SER A 1 167 ? 6.555 -2.832 -13.714 1.00 91.00 167 SER A CA 1
ATOM 1301 C C . SER A 1 167 ? 7.785 -2.817 -14.609 1.00 91.00 167 SER A C 1
ATOM 1303 O O . SER A 1 167 ? 7.687 -3.074 -15.803 1.00 91.00 167 SER A O 1
ATOM 1305 N N . TRP A 1 168 ? 8.942 -2.521 -14.024 1.00 94.12 168 TRP A N 1
ATOM 1306 C CA . TRP A 1 168 ? 10.238 -2.420 -14.698 1.00 94.12 168 TRP A CA 1
ATOM 1307 C C . TRP A 1 168 ? 11.366 -2.919 -13.794 1.00 94.12 168 TRP A C 1
ATOM 1309 O O . TRP A 1 168 ? 11.190 -3.124 -12.590 1.00 94.12 168 TRP A O 1
ATOM 1319 N N . LYS A 1 169 ? 12.559 -3.107 -14.363 1.00 88.50 169 LYS A N 1
ATOM 1320 C CA . LYS A 1 169 ? 13.735 -3.512 -13.591 1.00 88.50 169 LYS A CA 1
ATOM 1321 C C . LYS A 1 169 ? 14.270 -2.332 -12.769 1.00 88.50 169 LYS A C 1
ATOM 1323 O O . LYS A 1 169 ? 14.697 -1.329 -13.338 1.00 88.50 169 LYS A O 1
ATOM 1328 N N . SER A 1 170 ? 14.290 -2.473 -11.444 1.00 84.38 170 SER A N 1
ATOM 1329 C CA . SER A 1 170 ? 14.886 -1.494 -10.524 1.00 84.38 170 SER A CA 1
ATOM 1330 C C . SER A 1 170 ? 16.399 -1.330 -10.727 1.00 84.38 170 SER A C 1
ATOM 1332 O O . SER A 1 170 ? 17.072 -2.169 -11.333 1.00 84.38 170 SER A O 1
ATOM 1334 N N . GLY A 1 171 ? 16.950 -0.266 -10.147 1.00 83.25 171 GLY A N 1
ATOM 1335 C CA . GLY A 1 171 ? 18.379 0.053 -10.118 1.00 83.25 171 GLY A CA 1
ATOM 1336 C C . GLY A 1 171 ? 18.795 1.195 -11.045 1.00 83.25 171 GLY A C 1
ATOM 1337 O O . GLY A 1 171 ? 19.992 1.415 -11.221 1.00 83.25 171 GLY A O 1
ATOM 1338 N N . ARG A 1 172 ? 17.846 1.910 -11.665 1.00 85.06 172 ARG A N 1
ATOM 1339 C CA . ARG A 1 172 ? 18.115 3.052 -12.555 1.00 85.06 172 ARG A CA 1
ATOM 1340 C C . ARG A 1 172 ? 17.055 4.137 -12.392 1.00 85.06 172 ARG A C 1
ATOM 1342 O O . ARG A 1 172 ? 15.879 3.816 -12.265 1.00 85.06 172 ARG A O 1
ATOM 1349 N N . SER A 1 173 ? 17.474 5.399 -12.451 1.00 89.12 173 SER A N 1
ATOM 1350 C CA . SER A 1 173 ? 16.550 6.534 -12.534 1.00 89.12 173 SER A CA 1
ATOM 1351 C C . SER A 1 173 ? 16.011 6.707 -13.956 1.00 89.12 173 SER A C 1
ATOM 1353 O O . SER A 1 173 ? 16.668 6.345 -14.936 1.00 89.12 173 SER A O 1
ATOM 1355 N N . GLY A 1 174 ? 14.843 7.322 -14.095 1.00 93.25 174 GLY A N 1
ATOM 1356 C CA . GLY A 1 174 ? 14.243 7.586 -15.399 1.00 93.25 174 GLY A CA 1
ATOM 1357 C C . GLY A 1 174 ? 12.965 8.404 -15.314 1.00 93.25 174 GLY A C 1
ATOM 1358 O O . GLY A 1 174 ? 12.673 9.030 -14.298 1.00 93.25 174 GLY A O 1
ATOM 1359 N N . GLU A 1 175 ? 12.202 8.376 -16.396 1.00 95.62 175 GLU A N 1
ATOM 1360 C CA . GLU A 1 175 ? 10.872 8.966 -16.510 1.00 95.62 175 GLU A CA 1
ATOM 1361 C C . GLU A 1 175 ? 9.942 7.945 -17.164 1.00 95.62 175 GLU A C 1
ATOM 1363 O O . GLU A 1 175 ? 10.240 7.416 -18.236 1.00 95.62 175 GLU A O 1
ATOM 1368 N N . LEU A 1 176 ? 8.817 7.661 -16.514 1.00 95.94 176 LEU A N 1
ATOM 1369 C CA . LEU A 1 176 ? 7.735 6.861 -17.065 1.00 95.94 176 LEU A CA 1
ATOM 1370 C C . LEU A 1 176 ? 6.656 7.814 -17.581 1.00 95.94 176 LEU A C 1
ATOM 1372 O O . LEU A 1 176 ? 6.002 8.502 -16.798 1.00 95.94 176 LEU A O 1
ATOM 1376 N N . LYS A 1 177 ? 6.473 7.855 -18.899 1.00 96.75 177 LYS A N 1
ATOM 1377 C CA . LYS A 1 177 ? 5.398 8.589 -19.563 1.00 96.75 177 LYS A CA 1
ATOM 1378 C C . LYS A 1 177 ? 4.253 7.626 -19.869 1.00 96.75 177 LYS A C 1
ATOM 1380 O O . LYS A 1 177 ? 4.446 6.631 -20.562 1.00 96.75 177 LYS A O 1
ATOM 1385 N N . ILE A 1 178 ? 3.070 7.951 -19.368 1.00 96.69 178 ILE A N 1
ATOM 1386 C CA . ILE A 1 178 ? 1.805 7.273 -19.656 1.00 96.69 178 ILE A CA 1
ATOM 1387 C C . ILE A 1 178 ? 0.957 8.245 -20.483 1.00 96.69 178 ILE A C 1
ATOM 1389 O O . ILE A 1 178 ? 0.989 9.457 -20.247 1.00 96.69 178 ILE A O 1
ATOM 1393 N N . SER A 1 179 ? 0.257 7.765 -21.505 1.00 95.81 179 SER A N 1
ATOM 1394 C CA . SER A 1 179 ? -0.601 8.600 -22.355 1.00 95.81 179 SER A CA 1
ATOM 1395 C C . SER A 1 179 ? -1.897 7.868 -22.686 1.00 95.81 179 SER A C 1
ATOM 1397 O O . SER A 1 179 ? -1.847 6.778 -23.245 1.00 95.81 179 SER A O 1
ATOM 1399 N N . GLU A 1 180 ? -3.028 8.473 -22.329 1.00 95.38 180 GLU A N 1
ATOM 1400 C CA . GLU A 1 180 ? -4.395 7.970 -22.511 1.00 95.38 180 GLU A CA 1
ATOM 1401 C C . GLU A 1 180 ? -5.177 9.038 -23.296 1.00 95.38 180 GLU A C 1
ATOM 1403 O O . GLU A 1 180 ? -5.599 10.064 -22.755 1.00 95.38 180 GLU A O 1
ATOM 1408 N N . GLY A 1 181 ? -5.284 8.856 -24.616 1.00 93.44 181 GLY A N 1
ATOM 1409 C CA . GLY A 1 181 ? -5.825 9.879 -25.518 1.00 93.44 181 GLY A CA 1
ATOM 1410 C C . GLY A 1 181 ? -5.058 11.208 -25.435 1.00 93.44 181 GLY A C 1
ATOM 1411 O O . GLY A 1 181 ? -3.867 11.267 -25.737 1.00 93.44 181 GLY A O 1
ATOM 1412 N N . ALA A 1 182 ? -5.746 12.281 -25.030 1.00 92.56 182 ALA A N 1
ATOM 1413 C CA . ALA A 1 182 ? -5.155 13.609 -24.835 1.00 92.56 182 ALA A CA 1
ATOM 1414 C C . ALA A 1 182 ? -4.490 13.803 -23.453 1.00 92.56 182 ALA A C 1
ATOM 1416 O O . ALA A 1 182 ? -3.805 14.803 -23.238 1.00 92.56 182 ALA A O 1
ATOM 1417 N N . ILE A 1 183 ? -4.688 12.876 -22.509 1.00 92.75 183 ILE A N 1
ATOM 1418 C CA . ILE A 1 183 ? -4.125 12.960 -21.158 1.00 92.75 183 ILE A CA 1
ATOM 1419 C C . ILE A 1 183 ? -2.716 12.363 -21.173 1.00 92.75 183 ILE A C 1
ATOM 1421 O O . ILE A 1 183 ? -2.512 11.228 -21.601 1.00 92.75 183 ILE A O 1
ATOM 1425 N N . GLN A 1 184 ? -1.738 13.110 -20.660 1.00 96.31 184 GLN A N 1
ATOM 1426 C CA . GLN A 1 184 ? -0.366 12.639 -20.479 1.00 96.31 184 GLN A CA 1
ATOM 1427 C C . GLN A 1 184 ? 0.047 12.759 -19.009 1.00 96.31 184 GLN A C 1
ATOM 1429 O O . GLN A 1 184 ? 0.016 13.843 -18.431 1.00 96.31 184 GLN A O 1
ATOM 1434 N N . THR A 1 185 ? 0.525 11.660 -18.429 1.00 92.81 185 THR A N 1
ATOM 1435 C CA . THR A 1 185 ? 1.121 11.623 -17.088 1.00 92.81 185 THR A CA 1
ATOM 1436 C C . THR A 1 185 ? 2.611 11.319 -17.213 1.00 92.81 185 THR A C 1
ATOM 1438 O O . THR A 1 185 ? 2.999 10.415 -17.950 1.00 92.81 185 THR A O 1
ATOM 1441 N N . VAL A 1 186 ? 3.464 12.059 -16.501 1.00 94.12 186 VAL A N 1
ATOM 1442 C CA . VAL A 1 186 ? 4.912 11.801 -16.438 1.00 94.12 186 VAL A CA 1
ATOM 1443 C C . VAL A 1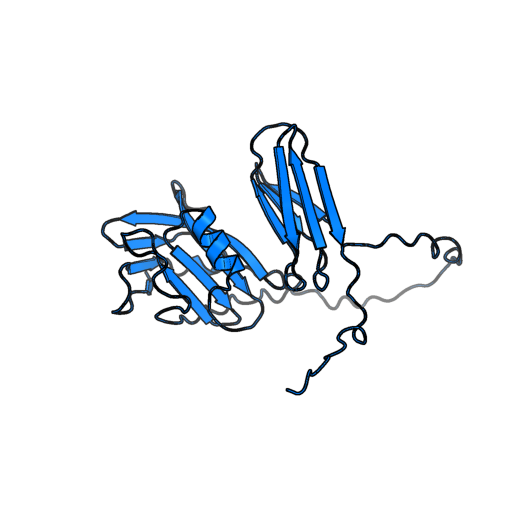 186 ? 5.300 11.580 -14.983 1.00 94.12 186 VAL A C 1
ATOM 1445 O O . VAL A 1 186 ? 5.032 12.423 -14.132 1.00 94.12 186 VAL A O 1
ATOM 1448 N N . ILE A 1 187 ? 5.912 10.434 -14.703 1.00 91.19 187 ILE A N 1
ATOM 1449 C CA . ILE A 1 187 ? 6.289 9.993 -13.361 1.00 91.19 187 ILE A CA 1
ATOM 1450 C C . ILE A 1 187 ? 7.811 9.863 -13.319 1.00 91.19 187 ILE A C 1
ATOM 1452 O O . ILE A 1 187 ? 8.400 9.140 -14.125 1.00 91.19 187 ILE A O 1
ATOM 1456 N N . ALA A 1 188 ? 8.459 10.551 -12.380 1.00 90.50 188 ALA A N 1
ATOM 1457 C CA . ALA A 1 188 ? 9.882 10.362 -12.125 1.00 90.50 188 ALA A CA 1
ATOM 1458 C C . ALA A 1 188 ? 10.117 8.962 -11.536 1.00 90.50 188 ALA A C 1
ATOM 1460 O O . ALA A 1 188 ? 9.555 8.622 -10.498 1.00 90.50 188 ALA A O 1
ATOM 1461 N N . VAL A 1 189 ? 10.950 8.162 -12.202 1.00 91.94 189 VAL A N 1
ATOM 1462 C CA . VAL A 1 189 ? 11.330 6.819 -11.752 1.00 91.94 189 VAL A CA 1
ATOM 1463 C C . VAL A 1 189 ? 12.611 6.917 -10.935 1.00 91.94 189 VAL A C 1
ATOM 1465 O O . VAL A 1 189 ? 13.635 7.396 -11.432 1.00 91.94 189 VAL A O 1
ATOM 1468 N N . LEU A 1 190 ? 12.556 6.444 -9.693 1.00 87.50 190 LEU A N 1
ATOM 1469 C CA . LEU A 1 190 ? 13.699 6.373 -8.782 1.00 87.50 190 LEU A CA 1
ATOM 1470 C C . LEU A 1 190 ? 14.393 4.994 -8.845 1.00 87.50 190 LEU A C 1
ATOM 1472 O O . LEU A 1 190 ? 13.748 4.002 -9.193 1.00 87.50 190 LEU A O 1
ATOM 1476 N N . PRO A 1 191 ? 15.695 4.884 -8.498 1.00 85.75 191 PRO A N 1
ATOM 1477 C CA . PRO A 1 191 ? 16.440 3.623 -8.591 1.00 85.75 191 PRO A CA 1
ATOM 1478 C C . PRO A 1 191 ? 15.889 2.468 -7.744 1.00 85.75 191 PRO A C 1
ATOM 1480 O O . PRO A 1 191 ? 16.137 1.308 -8.064 1.00 85.75 191 PRO A O 1
ATOM 1483 N N . ASP A 1 192 ? 15.177 2.756 -6.661 1.00 81.00 192 ASP A N 1
ATOM 1484 C CA . ASP A 1 192 ? 14.554 1.786 -5.756 1.00 81.00 192 ASP A CA 1
ATOM 1485 C C . ASP A 1 192 ? 13.139 1.359 -6.192 1.00 81.00 192 ASP A C 1
ATOM 1487 O O . ASP A 1 192 ? 12.626 0.335 -5.733 1.00 81.00 192 ASP A O 1
ATOM 1491 N N . GLN A 1 193 ? 12.529 2.078 -7.137 1.00 82.56 193 GLN A N 1
ATOM 1492 C CA . GLN A 1 193 ? 11.217 1.749 -7.686 1.00 82.56 193 GLN A CA 1
ATOM 1493 C C . GLN A 1 193 ? 11.305 0.664 -8.772 1.00 82.56 193 GLN A C 1
ATOM 1495 O O . GLN A 1 193 ? 12.251 0.591 -9.558 1.00 82.56 193 GLN A O 1
ATOM 1500 N N . SER A 1 194 ? 10.279 -0.190 -8.823 1.00 90.56 194 SER A N 1
ATOM 1501 C CA . SER A 1 194 ? 10.144 -1.303 -9.788 1.00 90.56 194 SER A CA 1
ATOM 1502 C C . SER A 1 194 ? 8.733 -1.437 -10.381 1.00 90.56 194 SER A C 1
ATOM 1504 O O . SER A 1 194 ? 8.454 -2.382 -11.121 1.00 90.56 194 SER A O 1
ATOM 1506 N N . GLY A 1 195 ? 7.828 -0.504 -10.080 1.00 91.06 195 GLY A N 1
ATOM 1507 C CA . GLY A 1 195 ? 6.490 -0.488 -10.656 1.00 91.06 195 GLY A CA 1
ATOM 1508 C C . GLY A 1 195 ? 5.591 0.627 -10.131 1.00 91.06 195 GLY A C 1
ATOM 1509 O O . GLY A 1 195 ? 5.873 1.238 -9.103 1.00 91.06 195 GLY A O 1
ATOM 1510 N N . VAL A 1 196 ? 4.491 0.854 -10.845 1.00 91.69 196 VAL A N 1
ATOM 1511 C CA . VAL A 1 196 ? 3.391 1.748 -10.482 1.00 91.69 196 VAL A CA 1
ATOM 1512 C C . VAL A 1 196 ? 2.064 1.137 -10.937 1.00 91.69 196 VAL A C 1
ATOM 1514 O O . VAL A 1 196 ? 2.007 0.409 -11.929 1.00 91.69 196 VAL A O 1
ATOM 1517 N N . ASN A 1 197 ? 0.994 1.452 -10.215 1.00 91.31 197 ASN A N 1
ATOM 1518 C CA . ASN A 1 197 ? -0.370 1.124 -10.612 1.00 91.31 197 ASN A CA 1
ATOM 1519 C C . ASN A 1 197 ? -1.013 2.389 -11.190 1.00 91.31 197 ASN A C 1
ATOM 1521 O O . ASN A 1 197 ? -1.009 3.426 -10.528 1.00 91.31 197 ASN A O 1
ATOM 1525 N N . TYR A 1 198 ? -1.550 2.301 -12.403 1.00 92.25 198 TYR A N 1
ATOM 1526 C CA . TYR A 1 198 ? -2.243 3.390 -13.089 1.00 92.25 198 TYR A CA 1
ATOM 1527 C C . TYR A 1 198 ? -3.713 3.016 -13.278 1.00 92.25 198 TYR A C 1
ATOM 1529 O O . TYR A 1 198 ? -4.008 1.925 -13.764 1.00 92.25 198 TYR A O 1
ATOM 1537 N N . ILE A 1 199 ? -4.629 3.894 -12.874 1.00 90.94 199 ILE A N 1
ATOM 1538 C CA . ILE A 1 199 ? -6.071 3.702 -13.063 1.00 90.94 199 ILE A CA 1
ATOM 1539 C C . ILE A 1 199 ? -6.450 4.398 -14.370 1.00 90.94 199 ILE A C 1
ATOM 1541 O O . ILE A 1 199 ? -6.182 5.588 -14.519 1.00 90.94 199 ILE A O 1
ATOM 1545 N N . ARG A 1 200 ? -7.046 3.653 -15.305 1.00 91.81 200 ARG A N 1
ATOM 1546 C CA . ARG A 1 200 ? -7.542 4.178 -16.584 1.00 91.81 200 ARG A CA 1
ATOM 1547 C C . ARG A 1 200 ? -8.709 5.133 -16.341 1.00 91.81 200 ARG A C 1
ATOM 1549 O O . ARG A 1 200 ? -9.598 4.825 -15.543 1.00 91.81 200 ARG A O 1
ATOM 1556 N N . SER A 1 201 ? -8.710 6.263 -17.040 1.00 87.88 201 SER A N 1
ATOM 1557 C CA . SER A 1 201 ? -9.777 7.269 -16.982 1.00 87.88 201 SER A CA 1
ATOM 1558 C C . SER A 1 201 ? -10.873 7.007 -18.019 1.00 87.88 201 SER A C 1
ATOM 1560 O O . SER A 1 201 ? -11.973 7.538 -17.883 1.00 87.88 201 SER A O 1
ATOM 1562 N N . GLY A 1 202 ? -10.599 6.186 -19.040 1.00 87.69 202 GLY A N 1
ATOM 1563 C CA . GLY A 1 202 ? -11.577 5.782 -20.048 1.00 87.69 202 GLY A CA 1
ATOM 1564 C C . GLY A 1 202 ? -11.226 4.475 -20.764 1.00 87.69 202 GLY A C 1
ATOM 1565 O O . GLY A 1 202 ? -10.323 3.735 -20.377 1.00 87.69 202 GLY A O 1
ATOM 1566 N N . GLU A 1 203 ? -11.968 4.181 -21.833 1.00 88.31 203 GLU A N 1
ATOM 1567 C CA . GLU A 1 203 ? -11.830 2.929 -22.598 1.00 88.31 203 GLU A CA 1
ATOM 1568 C C . GLU A 1 203 ? -10.770 2.996 -23.715 1.00 88.31 203 GLU A C 1
ATOM 1570 O O . GLU A 1 203 ? -10.459 1.977 -24.330 1.00 88.31 203 GLU A O 1
ATOM 1575 N N . GLY A 1 204 ? -10.173 4.169 -23.957 1.00 89.69 204 GLY A N 1
ATOM 1576 C CA . GLY A 1 204 ? -9.176 4.386 -25.013 1.00 89.69 204 GLY A CA 1
ATOM 1577 C C . GLY A 1 204 ? -7.799 3.778 -24.722 1.00 89.69 204 GLY A C 1
ATOM 1578 O O . GLY A 1 204 ? -7.451 3.518 -23.569 1.00 89.69 204 GLY A O 1
ATOM 1579 N N . ASP A 1 205 ? -7.009 3.569 -25.778 1.00 94.62 205 ASP A N 1
ATOM 1580 C CA . ASP A 1 205 ? -5.673 2.970 -25.693 1.00 94.62 205 ASP A CA 1
ATOM 1581 C C . ASP A 1 205 ? -4.724 3.752 -24.772 1.00 94.62 205 ASP A C 1
ATOM 1583 O O . ASP A 1 205 ? -4.674 4.987 -24.792 1.00 94.62 205 ASP A O 1
ATOM 1587 N N . VAL A 1 206 ? -3.913 3.011 -24.008 1.00 95.25 206 VAL A N 1
ATOM 1588 C CA . VAL A 1 206 ? -2.897 3.573 -23.110 1.00 95.25 206 VAL A CA 1
ATOM 1589 C C . VAL A 1 206 ? -1.497 3.218 -23.599 1.00 95.25 206 VAL A C 1
ATOM 1591 O O . VAL A 1 206 ? -1.097 2.054 -23.609 1.00 95.25 206 VAL A O 1
ATOM 1594 N N . ASN A 1 207 ? -0.717 4.236 -23.954 1.00 96.50 207 ASN A N 1
ATOM 1595 C CA . ASN A 1 207 ? 0.692 4.098 -24.310 1.00 96.50 207 ASN A CA 1
ATOM 1596 C C . ASN A 1 207 ? 1.577 4.301 -23.068 1.00 96.50 207 ASN A C 1
ATOM 1598 O O . ASN A 1 207 ? 1.373 5.246 -22.305 1.00 96.50 207 ASN A O 1
ATOM 1602 N N . VAL A 1 208 ? 2.571 3.430 -22.870 1.00 95.56 208 VAL A N 1
ATOM 1603 C CA . VAL A 1 208 ? 3.478 3.441 -21.713 1.00 95.56 208 VAL A CA 1
ATOM 1604 C C . VAL A 1 208 ? 4.927 3.401 -22.196 1.00 95.56 208 VAL A C 1
ATOM 1606 O O . VAL A 1 208 ? 5.384 2.403 -22.751 1.00 95.56 208 VAL A O 1
ATOM 1609 N N . VAL A 1 209 ? 5.673 4.476 -21.943 1.00 95.56 209 VAL A N 1
ATOM 1610 C CA . VAL A 1 209 ? 7.067 4.655 -22.374 1.00 95.56 209 VAL A CA 1
ATOM 1611 C C . VAL A 1 209 ? 7.956 4.894 -21.156 1.00 95.56 209 VAL A C 1
ATOM 1613 O O . VAL A 1 209 ? 7.736 5.836 -20.399 1.00 95.56 209 VAL A O 1
ATOM 1616 N N . LEU A 1 210 ? 8.987 4.064 -20.976 1.00 94.50 210 LEU A N 1
ATOM 1617 C CA . LEU A 1 210 ? 9.990 4.227 -19.919 1.00 94.50 210 LEU A CA 1
ATOM 1618 C C . LEU A 1 210 ? 11.314 4.737 -20.500 1.00 94.50 210 LEU A C 1
ATOM 1620 O O . LEU A 1 210 ? 12.082 3.974 -21.088 1.00 94.50 210 LEU A O 1
ATOM 1624 N N . THR A 1 211 ? 11.607 6.014 -20.270 1.00 93.56 211 THR A N 1
ATOM 1625 C CA . THR A 1 211 ? 12.877 6.650 -20.632 1.00 93.56 211 THR A CA 1
ATOM 1626 C C . THR A 1 211 ? 13.852 6.526 -19.467 1.00 93.56 211 THR A C 1
ATOM 1628 O O . THR A 1 211 ? 13.779 7.261 -18.484 1.00 93.56 211 THR A O 1
ATOM 1631 N N . VAL A 1 212 ? 14.786 5.583 -19.558 1.00 91.50 212 VAL A N 1
ATOM 1632 C CA . VAL A 1 212 ? 15.838 5.412 -18.547 1.00 91.50 212 VAL A CA 1
ATOM 1633 C C . VAL A 1 212 ? 16.900 6.494 -18.731 1.00 91.50 212 VAL A C 1
ATOM 1635 O O . VAL A 1 212 ? 17.506 6.587 -19.798 1.00 91.50 212 VAL A O 1
ATOM 1638 N N . LYS A 1 213 ? 17.169 7.289 -17.690 1.00 87.81 213 LYS A N 1
ATOM 1639 C CA . LYS A 1 213 ? 18.277 8.252 -17.719 1.00 87.81 213 LYS A CA 1
ATOM 1640 C C . LYS A 1 213 ? 19.594 7.487 -17.538 1.00 87.81 213 LYS A C 1
ATOM 1642 O O . LYS A 1 213 ? 19.665 6.623 -16.658 1.00 87.81 213 LYS A O 1
ATOM 1647 N N . PRO A 1 214 ? 20.642 7.763 -18.337 1.00 80.38 214 PRO A N 1
ATOM 1648 C CA . PRO A 1 214 ? 21.950 7.177 -18.085 1.00 80.38 214 PRO A CA 1
ATOM 1649 C C . PRO A 1 214 ? 22.404 7.599 -16.686 1.00 80.38 214 PRO A C 1
ATOM 1651 O O . PRO A 1 214 ? 22.390 8.784 -16.350 1.00 80.38 214 PRO A O 1
ATOM 1654 N N . SER A 1 215 ? 22.785 6.630 -15.854 1.00 71.94 215 SER A N 1
ATOM 1655 C CA . SER A 1 215 ? 23.404 6.924 -14.564 1.00 71.94 215 SER A CA 1
ATOM 1656 C C . SER A 1 215 ? 24.665 7.740 -14.820 1.00 71.94 215 SER A C 1
ATOM 1658 O O . SER A 1 215 ? 25.553 7.261 -15.532 1.00 71.94 215 SER A O 1
ATOM 1660 N N . ALA A 1 216 ? 24.747 8.945 -14.249 1.00 67.00 216 ALA A N 1
ATOM 1661 C CA . ALA A 1 216 ? 25.969 9.737 -14.297 1.00 67.00 216 ALA A CA 1
ATOM 1662 C C . ALA A 1 216 ? 27.150 8.859 -13.837 1.00 67.00 216 ALA A C 1
ATOM 1664 O O . ALA A 1 216 ? 26.991 8.115 -12.859 1.00 67.00 216 ALA A O 1
ATOM 1665 N N . PRO A 1 217 ? 28.306 8.888 -14.525 1.00 60.78 217 PRO A N 1
ATOM 1666 C CA . PRO A 1 217 ? 29.446 8.078 -14.123 1.00 60.78 217 PRO A CA 1
ATOM 1667 C C . PRO A 1 217 ? 29.809 8.370 -12.666 1.00 60.78 217 PRO A C 1
ATOM 1669 O O . PRO A 1 217 ? 29.810 9.528 -12.252 1.00 60.78 217 PRO A O 1
ATOM 1672 N N . SER A 1 218 ? 30.154 7.348 -11.882 1.00 51.72 218 SER A N 1
ATOM 1673 C CA . SER A 1 218 ? 30.436 7.504 -10.444 1.00 51.72 218 SER A CA 1
ATOM 1674 C C . SER A 1 218 ? 31.636 8.412 -10.130 1.00 51.72 218 SER A C 1
ATOM 1676 O O . SER A 1 218 ? 31.824 8.796 -8.981 1.00 51.72 218 SER A O 1
ATOM 1678 N N . TRP A 1 219 ? 32.433 8.774 -11.139 1.00 54.19 219 TRP A N 1
ATOM 1679 C CA . TRP A 1 219 ? 33.526 9.746 -11.061 1.00 54.19 219 TRP A CA 1
ATOM 1680 C C . TRP A 1 219 ? 33.103 11.196 -11.368 1.00 54.19 219 TRP A C 1
ATOM 1682 O O . TRP A 1 219 ? 33.872 12.116 -11.109 1.00 54.19 219 TRP A O 1
ATOM 1692 N N . ALA A 1 220 ? 31.890 11.432 -11.882 1.00 49.44 220 ALA A N 1
ATOM 1693 C CA . ALA A 1 220 ? 31.406 12.764 -12.257 1.00 49.44 220 ALA A CA 1
ATOM 1694 C C . ALA A 1 220 ? 30.951 13.626 -11.058 1.00 49.44 220 ALA A C 1
ATOM 1696 O O . ALA A 1 220 ? 30.658 14.808 -11.225 1.00 49.44 220 ALA A O 1
ATOM 1697 N N . SER A 1 221 ? 30.916 13.077 -9.837 1.00 45.66 221 SER A N 1
ATOM 1698 C CA . SER A 1 221 ? 30.652 13.841 -8.611 1.00 45.66 221 SER A CA 1
ATOM 1699 C C . SER A 1 221 ? 31.895 14.620 -8.156 1.00 45.66 221 SER A C 1
ATOM 1701 O O . SER A 1 221 ? 32.468 14.345 -7.096 1.00 45.66 221 SER A O 1
ATOM 1703 N N . LEU A 1 222 ? 32.325 15.592 -8.963 1.00 37.69 222 LEU A N 1
ATOM 1704 C CA . LEU A 1 222 ? 33.426 16.489 -8.625 1.00 37.69 222 LEU A CA 1
ATOM 1705 C C . LEU A 1 222 ? 32.989 17.429 -7.486 1.00 37.69 222 LEU A C 1
ATOM 1707 O O . LEU A 1 222 ? 32.323 18.439 -7.707 1.00 37.69 222 LEU A O 1
ATOM 1711 N N . LYS A 1 223 ? 33.348 17.098 -6.240 1.00 44.09 223 LYS A N 1
ATOM 1712 C CA . LYS A 1 223 ? 33.133 17.987 -5.089 1.00 44.09 223 LYS A CA 1
ATOM 1713 C C . LYS A 1 223 ? 34.109 19.161 -5.147 1.00 44.09 223 LYS A C 1
ATOM 1715 O O . LYS A 1 223 ? 35.182 19.106 -4.549 1.00 44.09 223 LYS A O 1
ATOM 1720 N N . VAL A 1 224 ? 33.714 20.242 -5.816 1.00 37.41 224 VAL A N 1
ATOM 1721 C CA . VAL A 1 224 ? 34.387 21.538 -5.681 1.00 37.41 224 VAL A CA 1
ATOM 1722 C C . VAL A 1 224 ? 34.122 22.067 -4.269 1.00 37.41 224 VAL A C 1
ATOM 1724 O O . VAL A 1 224 ? 33.067 22.630 -3.985 1.00 37.41 224 VAL A O 1
ATOM 1727 N N . ARG A 1 225 ? 35.080 21.865 -3.357 1.00 38.72 225 ARG A N 1
ATOM 1728 C CA . ARG A 1 225 ? 35.153 22.649 -2.121 1.00 38.72 225 ARG A CA 1
ATOM 1729 C C . ARG A 1 225 ? 35.689 24.030 -2.483 1.00 38.72 225 ARG A C 1
ATOM 1731 O O . ARG A 1 225 ? 36.893 24.183 -2.665 1.00 38.72 225 ARG A O 1
ATOM 1738 N N . ALA A 1 226 ? 34.805 25.019 -2.559 1.00 36.78 226 ALA A N 1
ATOM 1739 C CA . ALA A 1 226 ? 35.228 26.400 -2.387 1.00 36.78 226 ALA A CA 1
ATOM 1740 C C . ALA A 1 226 ? 35.697 26.573 -0.933 1.00 36.78 226 ALA A C 1
ATOM 1742 O O . ALA A 1 226 ? 34.958 26.249 -0.000 1.00 36.78 226 ALA A O 1
ATOM 1743 N N . LEU A 1 227 ? 36.935 27.026 -0.757 1.00 46.03 227 LEU A N 1
ATOM 1744 C CA . LEU A 1 227 ? 37.393 27.618 0.494 1.00 46.03 227 LEU A CA 1
ATOM 1745 C C . LEU A 1 227 ? 37.082 29.115 0.409 1.00 46.03 227 LEU A C 1
ATOM 1747 O O . LEU A 1 227 ? 37.399 29.739 -0.605 1.00 46.03 227 LEU A O 1
ATOM 1751 N N . PHE A 1 228 ? 36.439 29.636 1.450 1.00 53.84 228 PHE A N 1
ATOM 1752 C CA . PHE A 1 228 ? 36.341 31.065 1.740 1.00 53.84 228 PHE A CA 1
ATOM 1753 C C . PHE A 1 228 ? 37.421 31.414 2.768 1.00 53.84 228 PHE A C 1
ATOM 1755 O O . PHE A 1 228 ? 37.667 30.543 3.638 1.00 53.84 228 PHE A O 1
#

Sequence (228 aa):
MNHWSPPQSPLRIEYTGDFWKQFQRDPARIETFGLLYGRAENNTVRLANKESGEQHPIGIYFLRSRGEVFLTESNINLFESYGASVALVISGAKAGFFVRDFNGSLQSVRSYQEVQVPRLGRKRGKAGLAAGIVFIAAAPLAALAYFQGSVNTGLSVREQGNVLNISWKSGRSGELKISEGAIQTVIAVLPDQSGVNYIRSGEGDVNVVLTVKPSAPSWASLKVRALF

Radius of gyration: 22.41 Å; chains: 1; bounding box: 57×69×58 Å

Secondary structure (DSSP, 8-state):
-EEE--TT-SSEEEE-TTGGGG-PPPTT-SEEEEEEEEEEETTEEEEE-TTSSS-EEEEEEEEESSS-SB--HHHHHHHHHTT-SEEEEEETTEEEEEEB-TTS-B--SB-SSEEEPP------------------------SSSTT--------EEEEETTEEEEE--SS--EEEEEEETTEEEEEEEPTT--EEEEE-SSSS-EEEEEEEPPPPPTT---------

Foldseek 3Di:
DDWDDQPPDQAIEAEDPCLLVVPDDDPQAQKDKDFWWFDDDDRYTYTYDPPDPDTDGQEMEMEGAADDAFQDPVNVVVRLVVLHQWYWYHHNQKIAIWGADPVSDGPDRHHPDIDGRPPPPPPPPCPDPPPDDDDDDDDPPPDPPVPPPPVPQVWDWDDDPQKIKTFGRAQFWWWKWKDFPPDIDIDTRDRNGTTDIDGHPDDGDMDIDTGTDPDDPPVPPPPPDDDD

pLDDT: mean 81.98, std 18.2, range [36.78, 97.62]